Protein AF-A0A942FWV8-F1 (afdb_monomer)

Solvent-accessible surface area (backbone atoms only — not comparable to full-atom values): 10654 Å² total; per-residue (Å²): 132,84,81,82,85,44,46,79,42,26,27,46,58,51,45,20,41,31,42,48,70,35,31,68,24,48,60,71,68,48,93,72,74,92,62,83,69,86,74,76,84,77,76,84,73,78,90,66,101,66,89,73,82,78,80,68,85,53,74,44,55,66,59,39,55,50,52,49,52,50,34,37,72,75,44,35,68,74,45,29,55,53,50,41,59,26,25,46,67,71,41,79,81,65,77,71,76,91,67,60,51,6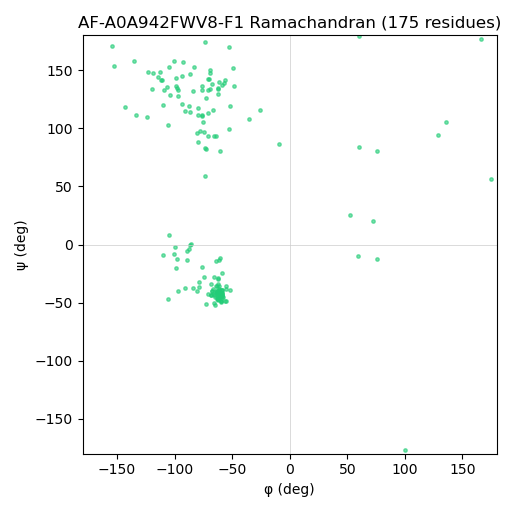0,41,83,40,78,30,60,47,100,84,73,44,73,41,64,43,64,62,99,69,96,57,94,60,68,79,44,73,46,70,40,80,47,61,34,56,62,70,59,35,53,48,52,51,48,56,45,38,55,51,40,54,49,52,55,52,48,27,49,53,51,33,75,49,89,48,80,62,44,39,40,78,36,48,63,131

Radius of gyration: 25.96 Å; Cα contacts (8 Å, |Δi|>4): 203; chains: 1; bounding box: 59×52×86 Å

Nearest PDB structures (foldseek):
  6jnx-assembly1_P  TM=2.945E-01  e=2.724E+00  Enterobacteria phage SfI

Sequence (177 aa):
MKADLRRETTAWAALVWAYRDEKAHMATNAEQGGLLGPGLASVDLGDGRGGGLINARLDAHEDAVTMDAMAIEWFGWPGRDRLVKFAARAVRPPAEIAVERLRVLPLYDDRGRMVLVYPERGRREAIACVLDYIGEWPEKAARREREWRDWHVLAVAFLDALGRRRFVRWKIIGRGY

Structure (mmCIF, N/CA/C/O backbone):
data_AF-A0A942FWV8-F1
#
_entry.id   AF-A0A942FWV8-F1
#
loop_
_atom_site.group_PDB
_atom_site.id
_atom_site.type_symbol
_atom_site.label_atom_id
_atom_site.label_alt_id
_atom_site.label_comp_id
_atom_site.label_asym_id
_atom_site.label_entity_id
_atom_site.label_seq_id
_atom_site.pdbx_PDB_ins_code
_atom_site.Cartn_x
_atom_site.Cartn_y
_atom_site.Cartn_z
_atom_site.occupancy
_atom_site.B_iso_or_equiv
_atom_site.auth_seq_id
_atom_site.auth_comp_id
_atom_site.auth_asym_id
_atom_site.auth_atom_id
_atom_site.pdbx_PDB_model_num
ATOM 1 N N . MET A 1 1 ? 17.821 -0.129 -36.870 1.00 49.25 1 MET A N 1
ATOM 2 C CA . MET A 1 1 ? 17.039 0.136 -35.642 1.00 49.25 1 MET A CA 1
ATOM 3 C C . MET A 1 1 ? 17.182 -1.094 -34.749 1.00 49.25 1 MET A C 1
ATOM 5 O O . MET A 1 1 ? 16.845 -2.170 -35.221 1.00 49.25 1 MET A O 1
ATOM 9 N N . LYS A 1 2 ? 17.794 -1.006 -33.556 1.00 57.72 2 LYS A N 1
ATOM 10 C CA . LYS A 1 2 ? 17.913 -2.180 -32.662 1.00 57.72 2 LYS A CA 1
ATOM 11 C C . LYS A 1 2 ? 16.521 -2.532 -32.125 1.00 57.72 2 LYS A C 1
ATOM 13 O O . LYS A 1 2 ? 15.798 -1.623 -31.725 1.00 57.72 2 LYS A O 1
ATOM 18 N N . ALA A 1 3 ? 16.157 -3.813 -32.147 1.00 73.25 3 ALA A N 1
ATOM 19 C CA . ALA A 1 3 ? 14.895 -4.283 -31.585 1.00 73.25 3 ALA A CA 1
ATOM 20 C C . ALA A 1 3 ? 14.863 -4.012 -30.072 1.00 73.25 3 ALA A C 1
ATOM 22 O O . ALA A 1 3 ? 15.849 -4.261 -29.376 1.00 73.25 3 ALA A O 1
ATOM 23 N N . ASP A 1 4 ? 13.748 -3.478 -29.578 1.00 76.62 4 ASP A N 1
ATOM 24 C CA . ASP A 1 4 ? 13.517 -3.330 -28.144 1.00 76.62 4 ASP A CA 1
ATOM 25 C C . ASP A 1 4 ? 13.162 -4.705 -27.567 1.00 76.62 4 ASP A C 1
ATOM 27 O O . ASP A 1 4 ? 12.112 -5.256 -27.882 1.00 76.62 4 ASP A O 1
ATOM 31 N N . LEU A 1 5 ? 14.063 -5.281 -26.770 1.00 82.75 5 LEU A N 1
ATOM 32 C CA . LEU A 1 5 ? 13.899 -6.617 -26.182 1.00 82.75 5 LEU A CA 1
ATOM 33 C C . LEU A 1 5 ? 13.104 -6.595 -24.864 1.00 82.75 5 LEU A C 1
ATOM 35 O O . LEU A 1 5 ? 12.915 -7.638 -24.236 1.00 82.75 5 LEU A O 1
ATOM 39 N N . ARG A 1 6 ? 12.657 -5.413 -24.423 1.00 87.44 6 ARG A N 1
ATOM 40 C CA . ARG A 1 6 ? 11.907 -5.242 -23.177 1.00 87.44 6 ARG A CA 1
ATOM 41 C C . ARG A 1 6 ? 10.512 -5.832 -23.285 1.00 87.44 6 ARG A C 1
ATOM 43 O O . ARG A 1 6 ? 9.831 -5.691 -24.298 1.00 87.44 6 ARG A O 1
ATOM 50 N N . ARG A 1 7 ? 10.054 -6.436 -22.192 1.00 88.81 7 ARG A N 1
ATOM 51 C CA . ARG A 1 7 ? 8.691 -6.960 -22.084 1.00 88.81 7 ARG A CA 1
ATOM 52 C C . ARG A 1 7 ? 7.741 -5.844 -21.683 1.00 88.81 7 ARG A C 1
ATOM 54 O O . ARG A 1 7 ? 8.013 -5.109 -20.731 1.00 88.81 7 ARG A O 1
ATOM 61 N N . GLU A 1 8 ? 6.628 -5.729 -22.393 1.00 93.69 8 GLU A N 1
ATOM 62 C CA . GLU A 1 8 ? 5.578 -4.783 -22.033 1.00 93.69 8 GLU A CA 1
ATOM 63 C C . GLU A 1 8 ? 4.857 -5.246 -20.770 1.00 93.69 8 GLU A C 1
ATOM 65 O O . GLU A 1 8 ? 4.517 -6.419 -20.618 1.00 93.69 8 GLU A O 1
ATOM 70 N N . THR A 1 9 ? 4.669 -4.326 -19.831 1.00 94.75 9 THR A N 1
ATOM 71 C CA . THR A 1 9 ? 3.990 -4.603 -18.567 1.00 94.75 9 THR A CA 1
ATOM 72 C C . THR A 1 9 ? 3.373 -3.331 -17.998 1.00 94.75 9 THR A C 1
ATOM 74 O O . THR A 1 9 ? 3.621 -2.221 -18.473 1.00 94.75 9 THR A O 1
ATOM 77 N N . THR A 1 10 ? 2.570 -3.480 -16.954 1.00 95.62 10 THR A N 1
ATOM 78 C CA . THR A 1 10 ? 2.053 -2.343 -16.192 1.00 95.62 10 THR A CA 1
ATOM 79 C C . THR A 1 10 ? 2.953 -2.027 -15.002 1.00 95.62 10 THR A C 1
ATOM 81 O O . THR A 1 10 ? 3.669 -2.900 -14.515 1.00 95.62 10 THR A O 1
ATOM 84 N N . ALA A 1 11 ? 2.913 -0.789 -14.504 1.00 94.69 11 ALA A N 1
ATOM 85 C CA . ALA A 1 11 ? 3.708 -0.373 -13.350 1.00 94.69 11 ALA A CA 1
ATOM 86 C C . ALA A 1 11 ? 3.388 -1.224 -12.114 1.00 94.69 11 ALA A C 1
ATOM 88 O O . ALA A 1 11 ? 4.296 -1.661 -11.409 1.00 94.69 11 ALA A O 1
ATOM 89 N N . TRP A 1 12 ? 2.102 -1.520 -11.889 1.00 95.62 12 TRP A N 1
ATOM 90 C CA . TRP A 1 12 ? 1.678 -2.401 -10.806 1.00 95.62 12 TRP A CA 1
ATOM 91 C C . TRP A 1 12 ? 2.228 -3.819 -10.970 1.00 95.62 12 TRP A C 1
ATOM 93 O O . TRP A 1 12 ? 2.794 -4.362 -10.028 1.00 95.62 12 TRP A O 1
ATOM 103 N N . ALA A 1 13 ? 2.120 -4.415 -12.161 1.00 94.06 13 ALA A N 1
ATOM 104 C CA . ALA A 1 13 ? 2.646 -5.758 -12.402 1.00 94.06 13 ALA A CA 1
ATOM 105 C C . ALA A 1 13 ? 4.177 -5.818 -12.266 1.00 94.06 13 ALA A C 1
ATOM 107 O O . ALA A 1 13 ? 4.703 -6.795 -11.738 1.00 94.06 13 ALA A O 1
ATOM 108 N N . ALA A 1 14 ? 4.887 -4.765 -12.677 1.00 93.81 14 ALA A N 1
ATOM 109 C CA . ALA A 1 14 ? 6.328 -4.650 -12.484 1.00 93.81 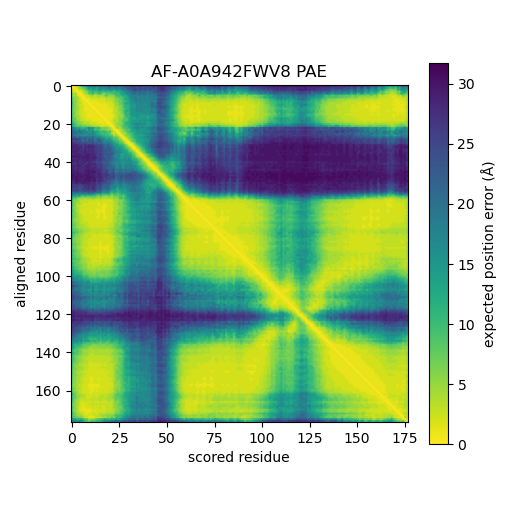14 ALA A CA 1
ATOM 110 C C . ALA A 1 14 ? 6.709 -4.586 -10.993 1.00 93.81 14 ALA A C 1
ATOM 112 O O . ALA A 1 14 ? 7.633 -5.274 -10.572 1.00 93.81 14 ALA A O 1
ATOM 113 N N . LEU A 1 15 ? 5.958 -3.837 -10.176 1.00 93.12 15 LEU A N 1
ATOM 114 C CA . LEU A 1 15 ? 6.152 -3.810 -8.721 1.00 93.12 15 LEU A CA 1
ATOM 115 C C . LEU A 1 15 ? 5.804 -5.134 -8.048 1.00 93.12 15 LEU A C 1
ATOM 117 O O . LEU A 1 15 ? 6.501 -5.546 -7.125 1.00 93.12 15 LEU A O 1
ATOM 121 N N . VAL A 1 16 ? 4.730 -5.797 -8.485 1.00 92.81 16 VAL A N 1
ATOM 122 C CA . VAL A 1 16 ? 4.388 -7.138 -7.998 1.00 92.81 16 VAL A CA 1
ATOM 123 C C . VAL A 1 16 ? 5.536 -8.086 -8.304 1.00 92.81 16 VAL A C 1
ATOM 125 O O . VAL A 1 16 ? 6.004 -8.741 -7.387 1.00 92.81 16 VAL A O 1
ATOM 128 N N . TRP A 1 17 ? 6.057 -8.104 -9.531 1.00 92.12 17 TRP A N 1
ATOM 129 C CA . TRP A 1 17 ? 7.234 -8.906 -9.865 1.00 92.12 17 TRP A CA 1
ATOM 130 C C . TRP A 1 17 ? 8.433 -8.559 -8.969 1.00 92.12 17 TRP A C 1
ATOM 132 O O . TRP A 1 17 ? 9.008 -9.452 -8.351 1.00 92.12 17 TRP A O 1
ATOM 142 N N . ALA A 1 18 ? 8.756 -7.273 -8.802 1.00 90.50 18 ALA A N 1
ATOM 143 C CA . ALA A 1 18 ? 9.874 -6.842 -7.963 1.00 90.50 18 ALA A CA 1
ATOM 144 C C . ALA A 1 18 ? 9.727 -7.321 -6.502 1.00 90.50 18 ALA A C 1
ATOM 146 O O . ALA A 1 18 ? 10.675 -7.821 -5.906 1.00 90.50 18 ALA A O 1
ATOM 147 N N . TYR A 1 19 ? 8.532 -7.217 -5.915 1.00 87.19 19 TYR A N 1
ATOM 148 C CA . TYR A 1 19 ? 8.309 -7.505 -4.492 1.00 87.19 19 TYR A CA 1
ATOM 149 C C . TYR A 1 19 ? 7.760 -8.892 -4.167 1.00 87.19 19 TYR A C 1
ATOM 151 O O . TYR A 1 19 ? 7.738 -9.275 -2.995 1.00 87.19 19 TYR A O 1
ATOM 159 N N . ARG A 1 20 ? 7.284 -9.643 -5.151 1.00 84.62 20 ARG A N 1
ATOM 160 C CA . ARG A 1 20 ? 6.785 -11.007 -4.973 1.00 84.62 20 ARG A CA 1
ATOM 161 C C . ARG A 1 20 ? 7.777 -12.020 -5.515 1.00 84.62 20 ARG A C 1
ATOM 163 O O . ARG A 1 20 ? 8.082 -12.976 -4.812 1.00 84.62 20 ARG A O 1
ATOM 170 N N . ASP A 1 21 ? 8.286 -11.778 -6.718 1.00 81.06 21 ASP A N 1
ATOM 171 C CA . ASP A 1 21 ? 9.059 -12.766 -7.467 1.00 81.06 21 ASP A CA 1
ATOM 172 C C . ASP A 1 21 ? 10.570 -12.537 -7.281 1.00 81.06 21 ASP A C 1
ATOM 174 O O . ASP A 1 21 ? 11.306 -13.486 -7.039 1.00 81.06 21 ASP A O 1
ATOM 178 N N . GLU A 1 22 ? 11.031 -11.280 -7.268 1.00 80.19 22 GLU A N 1
ATOM 179 C CA . GLU A 1 22 ? 12.446 -10.925 -7.024 1.00 80.19 22 GLU A CA 1
ATOM 180 C C . GLU A 1 22 ? 12.780 -10.709 -5.538 1.00 80.19 22 GLU A C 1
ATOM 182 O O . GLU A 1 22 ? 13.939 -10.534 -5.157 1.00 80.19 22 GLU A O 1
ATOM 187 N N . LYS A 1 23 ? 11.781 -10.739 -4.649 1.00 63.16 23 LYS A N 1
ATOM 188 C CA . LYS A 1 23 ? 11.978 -10.471 -3.215 1.00 63.16 23 LYS A CA 1
ATOM 189 C C . LYS A 1 23 ? 12.841 -11.515 -2.512 1.00 63.16 23 LYS A C 1
ATOM 191 O O . LYS A 1 23 ? 13.513 -11.160 -1.546 1.00 63.16 23 LYS A O 1
ATOM 196 N N . ALA A 1 24 ? 12.859 -12.761 -2.989 1.00 53.19 24 ALA A N 1
ATOM 197 C CA . ALA A 1 24 ? 13.788 -13.772 -2.487 1.00 53.19 24 ALA A CA 1
ATOM 198 C C . ALA A 1 24 ? 15.249 -13.321 -2.674 1.00 53.19 24 ALA A C 1
ATOM 200 O O . ALA A 1 24 ? 16.044 -13.463 -1.753 1.00 53.19 24 ALA A O 1
ATOM 201 N N . HIS A 1 25 ? 15.553 -12.673 -3.803 1.00 51.44 25 HIS A N 1
ATOM 202 C CA . HIS A 1 25 ? 16.874 -12.132 -4.130 1.00 51.44 25 HIS A CA 1
ATOM 203 C C . HIS A 1 25 ? 17.166 -10.795 -3.428 1.00 51.44 25 HIS A C 1
ATOM 205 O O . HIS A 1 25 ? 18.280 -10.555 -2.962 1.00 51.44 25 HIS A O 1
ATOM 211 N N . MET A 1 26 ? 16.158 -9.926 -3.265 1.00 49.78 26 MET A N 1
ATOM 212 C CA . MET A 1 26 ? 16.328 -8.674 -2.508 1.00 49.78 26 MET A CA 1
ATOM 213 C C . MET A 1 26 ? 16.535 -8.913 -1.004 1.00 49.78 26 MET A C 1
ATOM 215 O O . MET A 1 26 ? 17.288 -8.181 -0.368 1.00 49.78 26 MET A O 1
ATOM 219 N N . ALA A 1 27 ? 15.908 -9.944 -0.429 1.00 47.59 27 ALA A N 1
ATOM 220 C CA . ALA A 1 27 ? 16.088 -10.310 0.976 1.00 47.59 27 ALA A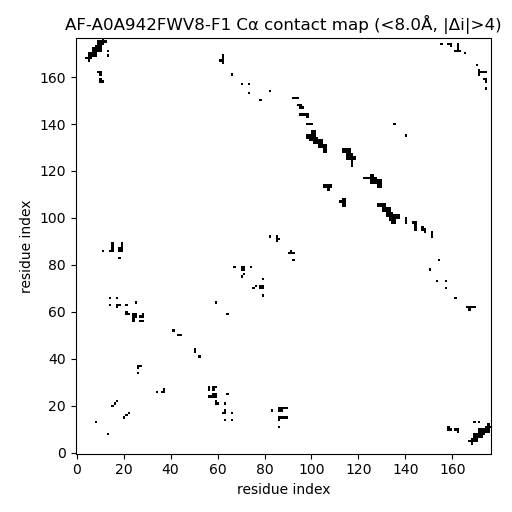 CA 1
ATOM 221 C C . ALA A 1 27 ? 17.442 -10.988 1.253 1.00 47.59 27 ALA A C 1
ATOM 223 O O . ALA A 1 27 ? 17.964 -10.850 2.356 1.00 47.59 27 ALA A O 1
ATOM 224 N N . THR A 1 28 ? 18.038 -11.681 0.273 1.00 44.97 28 THR A N 1
ATOM 225 C CA . THR A 1 28 ? 19.384 -12.271 0.406 1.00 44.97 28 THR A CA 1
ATOM 226 C C . THR A 1 28 ? 20.519 -11.252 0.292 1.00 44.97 28 THR A C 1
ATOM 228 O O . THR A 1 28 ? 21.616 -11.533 0.770 1.00 44.97 28 THR A O 1
ATOM 231 N N . ASN A 1 29 ? 20.257 -10.078 -0.295 1.00 40.72 29 ASN A N 1
ATOM 232 C CA . ASN A 1 29 ? 21.247 -9.017 -0.519 1.00 40.72 29 ASN A CA 1
ATOM 233 C C . ASN A 1 29 ? 21.196 -7.874 0.504 1.00 40.72 29 ASN A C 1
ATOM 235 O O . ASN A 1 29 ? 22.073 -7.010 0.513 1.00 40.72 29 ASN A O 1
ATOM 239 N N . ALA A 1 30 ? 20.185 -7.845 1.372 1.00 42.78 30 ALA A N 1
ATOM 240 C CA . ALA A 1 30 ? 20.115 -6.881 2.457 1.00 42.78 30 ALA A CA 1
ATOM 241 C C . ALA A 1 30 ? 21.015 -7.343 3.616 1.00 42.78 30 ALA A C 1
ATOM 243 O O . ALA A 1 30 ? 20.557 -8.004 4.545 1.00 42.78 30 ALA A O 1
ATOM 244 N N . GLU A 1 31 ? 22.300 -6.968 3.598 1.00 45.66 31 GLU A N 1
ATOM 245 C CA . GLU A 1 31 ? 23.183 -7.129 4.770 1.00 45.66 31 GLU A CA 1
ATOM 246 C C . GLU A 1 31 ? 22.689 -6.331 5.995 1.00 45.66 31 GLU A C 1
ATOM 248 O O . GLU A 1 31 ? 23.123 -6.569 7.122 1.00 45.66 31 GLU A O 1
ATOM 253 N N . GLN A 1 32 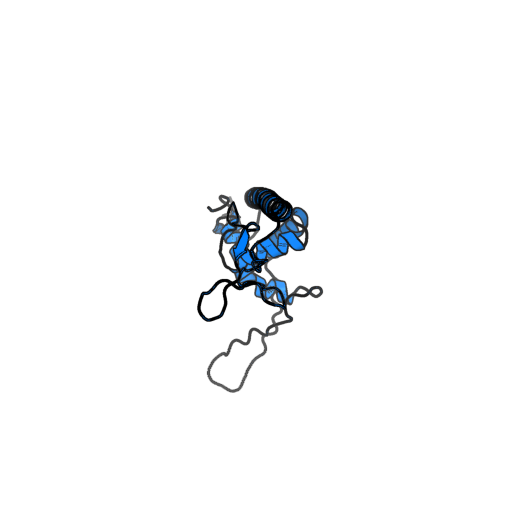? 21.735 -5.415 5.811 1.00 47.25 32 GLN A N 1
ATOM 254 C CA . GLN A 1 32 ? 21.114 -4.641 6.877 1.00 47.25 32 GLN A CA 1
ATOM 255 C C . GLN A 1 32 ? 19.590 -4.616 6.721 1.00 47.25 32 GLN A C 1
ATOM 257 O O . GLN A 1 32 ? 19.055 -3.948 5.840 1.00 47.25 32 GLN A O 1
ATOM 262 N N . GLY A 1 33 ? 18.888 -5.286 7.639 1.00 36.31 33 GLY A N 1
ATOM 263 C CA . GLY A 1 33 ? 17.515 -4.919 7.994 1.00 36.31 33 GLY A CA 1
ATOM 264 C C . GLY A 1 33 ? 16.489 -6.048 7.971 1.00 36.31 33 GLY A C 1
ATOM 265 O O . GLY A 1 33 ? 15.842 -6.272 6.958 1.00 36.31 33 GLY A O 1
ATOM 266 N N . GLY A 1 34 ? 16.266 -6.667 9.138 1.00 40.06 34 GLY A N 1
ATOM 267 C CA . GLY A 1 34 ? 14.944 -6.870 9.766 1.00 40.06 34 GLY A CA 1
ATOM 268 C C . GLY A 1 34 ? 13.820 -7.645 9.056 1.00 40.06 34 GLY A C 1
ATOM 269 O O . GLY A 1 34 ? 12.821 -7.956 9.704 1.00 40.06 34 GLY A O 1
ATOM 270 N N . LEU A 1 35 ? 13.932 -7.994 7.778 1.00 40.97 35 LEU A N 1
ATOM 271 C CA . LEU A 1 35 ? 13.133 -9.053 7.176 1.00 40.97 35 LEU A CA 1
ATOM 272 C C . LEU A 1 35 ? 13.689 -10.364 7.724 1.00 40.97 35 LEU A C 1
ATOM 274 O O . LEU A 1 35 ? 14.898 -10.567 7.678 1.00 40.97 35 LEU A O 1
ATOM 278 N N . LEU A 1 36 ? 12.813 -11.193 8.301 1.00 40.72 36 LEU A N 1
ATOM 279 C CA . LEU A 1 36 ? 13.094 -12.566 8.736 1.00 40.72 36 LEU A CA 1
ATOM 280 C C . LEU A 1 36 ? 14.253 -13.157 7.924 1.00 40.72 36 LEU A C 1
ATOM 282 O O . LEU A 1 36 ? 14.149 -13.245 6.699 1.00 40.72 36 LEU A O 1
ATOM 286 N N . GLY A 1 37 ? 15.354 -13.448 8.627 1.00 34.66 37 GLY A N 1
ATOM 287 C CA . GLY A 1 37 ? 16.634 -13.858 8.056 1.00 34.66 37 GLY A CA 1
ATOM 288 C C . GLY A 1 37 ? 16.517 -15.036 7.085 1.00 34.66 37 GLY A C 1
ATOM 289 O O . GLY A 1 37 ? 15.458 -15.656 6.992 1.00 34.66 37 GLY A O 1
ATOM 290 N N . PRO A 1 38 ? 17.598 -15.344 6.352 1.00 40.66 38 PRO A N 1
ATOM 291 C CA . PRO A 1 38 ? 17.571 -16.127 5.122 1.00 40.66 38 PRO A CA 1
ATOM 292 C C . PRO A 1 38 ? 16.846 -17.460 5.320 1.00 40.66 38 PRO A C 1
ATOM 294 O O . PRO A 1 38 ? 17.401 -18.433 5.830 1.00 40.66 38 PRO A O 1
ATOM 297 N N . GLY A 1 39 ? 15.582 -17.497 4.900 1.00 36.72 39 GLY A N 1
ATOM 298 C CA . GLY A 1 39 ? 14.846 -18.728 4.693 1.00 36.72 39 GLY A CA 1
ATOM 299 C C . GLY A 1 39 ? 15.444 -19.392 3.468 1.00 36.72 39 GLY A C 1
ATOM 300 O O . GLY A 1 39 ? 15.091 -19.039 2.347 1.00 36.72 39 GLY A O 1
ATOM 301 N N . LEU A 1 40 ? 16.402 -20.285 3.712 1.00 40.31 40 LEU A N 1
ATOM 302 C CA . LEU A 1 40 ? 16.986 -21.223 2.761 1.00 40.31 40 LEU A CA 1
ATOM 303 C C . LEU A 1 40 ? 15.914 -21.704 1.774 1.00 40.31 40 LEU A C 1
ATOM 305 O O . LEU A 1 40 ? 15.035 -22.487 2.139 1.00 40.31 40 LEU A O 1
ATOM 309 N N . ALA A 1 41 ? 15.981 -21.247 0.525 1.00 38.19 41 ALA A N 1
ATOM 310 C CA . ALA A 1 41 ? 15.222 -21.860 -0.552 1.00 38.19 41 ALA A CA 1
ATOM 311 C C . ALA A 1 41 ? 15.891 -23.205 -0.873 1.00 38.19 41 ALA A C 1
ATOM 313 O O . ALA A 1 41 ? 16.742 -23.306 -1.751 1.00 38.19 41 ALA A O 1
ATOM 314 N N . SER A 1 42 ? 15.560 -24.231 -0.089 1.00 38.47 42 SER A N 1
ATOM 315 C CA . SER A 1 42 ? 15.937 -25.611 -0.376 1.00 38.47 42 SER A CA 1
ATOM 316 C C . SER A 1 42 ? 15.046 -26.108 -1.507 1.00 38.47 42 SER A C 1
ATOM 318 O O . SER A 1 42 ? 13.859 -26.355 -1.296 1.00 38.47 42 SER A O 1
ATOM 320 N N . VAL A 1 43 ? 15.595 -26.227 -2.714 1.00 36.31 43 VAL A N 1
ATOM 321 C CA . VAL A 1 43 ? 14.940 -26.977 -3.790 1.00 36.31 43 VAL A CA 1
ATOM 322 C C . VAL A 1 43 ? 15.368 -28.429 -3.637 1.00 36.31 43 VAL A C 1
ATOM 324 O O . VAL A 1 43 ? 16.548 -28.744 -3.772 1.00 36.31 43 VAL A O 1
ATOM 327 N N . ASP A 1 44 ? 14.412 -29.298 -3.319 1.00 36.03 44 ASP A N 1
ATOM 328 C CA . ASP A 1 44 ? 14.633 -30.740 -3.292 1.00 36.03 44 ASP A CA 1
ATOM 329 C C . ASP A 1 44 ? 14.704 -31.230 -4.746 1.00 36.03 44 ASP A C 1
ATOM 331 O O . ASP A 1 44 ? 13.692 -31.369 -5.437 1.00 36.03 44 ASP A O 1
ATOM 335 N N . LEU A 1 45 ? 15.926 -31.373 -5.260 1.00 42.22 45 LEU A N 1
ATOM 336 C CA . LEU A 1 45 ? 16.174 -32.009 -6.549 1.00 42.22 45 LEU A CA 1
ATOM 337 C C . LEU A 1 45 ? 16.072 -33.513 -6.305 1.00 42.22 45 LEU A C 1
ATOM 339 O O . LEU A 1 45 ? 16.993 -34.123 -5.770 1.00 42.22 45 LEU A O 1
ATOM 343 N N . GLY A 1 46 ? 14.897 -34.063 -6.609 1.00 32.16 46 GLY A N 1
ATOM 344 C CA . GLY A 1 46 ? 14.538 -35.443 -6.308 1.00 32.16 46 GLY A CA 1
ATOM 345 C C . GLY A 1 46 ? 15.572 -36.493 -6.732 1.00 32.16 46 GLY A C 1
ATOM 346 O O . GLY A 1 46 ? 16.296 -36.333 -7.713 1.00 32.16 46 GLY A O 1
ATOM 347 N N . ASP A 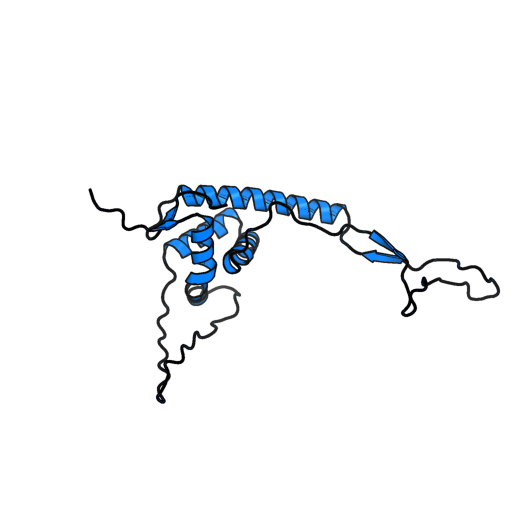1 47 ? 15.543 -37.586 -5.966 1.00 44.19 47 ASP A N 1
ATOM 348 C CA . ASP A 1 47 ? 16.260 -38.855 -6.109 1.00 44.19 47 ASP A CA 1
ATOM 349 C C . ASP A 1 47 ? 17.791 -38.808 -6.096 1.00 44.19 47 ASP A C 1
ATOM 351 O O . ASP A 1 47 ? 18.481 -38.945 -7.103 1.00 44.19 47 ASP A O 1
ATOM 355 N N . GLY A 1 48 ? 18.326 -38.793 -4.873 1.00 35.34 48 GLY A N 1
ATOM 356 C CA . GLY A 1 48 ? 19.660 -39.315 -4.592 1.00 35.34 48 GLY A CA 1
ATOM 357 C C . GLY A 1 48 ? 20.466 -38.397 -3.694 1.00 35.34 48 GLY A C 1
ATOM 358 O O . GLY A 1 48 ? 20.956 -37.370 -4.137 1.00 35.34 48 GLY A O 1
ATOM 359 N N . ARG A 1 49 ? 20.606 -38.805 -2.424 1.00 39.97 49 ARG A N 1
ATOM 360 C CA . ARG A 1 49 ? 21.553 -38.318 -1.397 1.00 39.97 49 ARG A CA 1
ATOM 361 C C . ARG A 1 49 ? 22.632 -37.370 -1.945 1.00 39.97 49 ARG A C 1
ATOM 363 O O . ARG A 1 49 ? 23.733 -37.795 -2.283 1.00 39.97 49 ARG A O 1
ATOM 370 N N . GLY A 1 50 ? 22.296 -36.088 -2.002 1.00 36.28 50 GLY A N 1
ATOM 371 C CA . GLY A 1 50 ? 23.127 -35.075 -2.639 1.00 36.28 50 GLY A CA 1
ATOM 372 C C . GLY A 1 50 ? 22.420 -33.729 -2.665 1.00 36.28 50 GLY A C 1
ATOM 373 O O . GLY A 1 50 ? 22.222 -33.156 -3.729 1.00 36.28 50 GLY A O 1
ATOM 374 N N . GLY A 1 51 ? 22.010 -33.230 -1.495 1.00 34.97 51 GLY A N 1
ATOM 375 C CA . GLY A 1 51 ? 21.542 -31.853 -1.356 1.00 34.97 51 GLY A CA 1
ATOM 376 C C . GLY A 1 51 ? 22.691 -30.894 -1.657 1.00 34.97 51 GLY A C 1
ATOM 377 O O . GLY A 1 51 ? 23.506 -30.594 -0.787 1.00 34.97 51 GLY A O 1
ATOM 378 N N . GLY A 1 52 ? 22.794 -30.457 -2.909 1.00 37.09 52 GLY A N 1
ATOM 379 C CA . GLY A 1 52 ? 23.719 -29.414 -3.319 1.00 37.09 52 GLY A CA 1
ATOM 380 C C . GLY A 1 52 ? 23.175 -28.058 -2.890 1.00 37.09 52 GLY A C 1
ATOM 381 O O . GLY A 1 52 ? 22.184 -27.585 -3.439 1.00 37.09 52 GLY A O 1
ATOM 382 N N . LEU A 1 53 ? 23.831 -27.414 -1.924 1.00 39.19 53 LEU A N 1
ATOM 383 C CA . LEU A 1 53 ? 23.617 -25.997 -1.641 1.00 39.19 53 LEU A CA 1
ATOM 384 C C . LEU A 1 53 ? 24.108 -25.193 -2.850 1.00 39.19 53 LEU A C 1
ATOM 386 O O . LEU A 1 53 ? 25.289 -24.856 -2.939 1.00 39.19 53 LEU A O 1
ATOM 390 N N . ILE A 1 54 ? 23.218 -24.865 -3.786 1.00 39.94 54 ILE A N 1
ATOM 391 C CA . ILE A 1 54 ? 23.496 -23.794 -4.742 1.00 39.94 54 ILE A CA 1
ATOM 392 C C . ILE A 1 54 ? 23.358 -22.483 -3.963 1.00 39.94 54 ILE A C 1
ATOM 394 O O . ILE A 1 54 ? 22.324 -21.824 -3.985 1.00 39.94 54 ILE A O 1
ATOM 398 N N . ASN A 1 55 ? 24.421 -22.099 -3.254 1.00 41.81 55 ASN A N 1
ATOM 399 C CA . ASN A 1 55 ? 24.597 -20.743 -2.736 1.00 41.81 55 ASN A CA 1
ATOM 400 C C . ASN A 1 55 ? 24.943 -19.802 -3.898 1.00 41.81 55 ASN A C 1
ATOM 402 O O . ASN A 1 55 ? 25.988 -19.156 -3.913 1.00 41.81 55 ASN A O 1
ATOM 406 N N . ALA A 1 56 ? 24.064 -19.719 -4.891 1.00 42.09 56 ALA A N 1
ATOM 407 C CA . ALA A 1 56 ? 24.046 -18.561 -5.755 1.00 42.09 56 ALA A CA 1
ATOM 408 C C . ALA A 1 56 ? 23.270 -17.499 -4.975 1.00 42.09 56 ALA A C 1
ATOM 410 O O . ALA A 1 56 ? 22.039 -17.498 -4.963 1.00 42.09 56 ALA A O 1
ATOM 411 N N . ARG A 1 57 ? 23.995 -16.616 -4.275 1.00 51.06 57 ARG A N 1
ATOM 412 C CA . ARG A 1 57 ? 23.477 -15.281 -3.953 1.00 51.06 57 ARG A CA 1
ATOM 413 C C . ARG A 1 57 ? 23.216 -14.605 -5.296 1.00 51.06 57 ARG A C 1
ATOM 415 O O . ARG A 1 57 ? 24.086 -13.951 -5.852 1.00 51.06 57 ARG A O 1
ATOM 422 N N . LEU A 1 58 ? 22.085 -14.937 -5.900 1.00 56.69 58 LEU A N 1
ATOM 423 C CA . LEU A 1 58 ? 21.641 -14.316 -7.128 1.00 56.69 58 LEU A CA 1
ATOM 424 C C . LEU A 1 58 ? 21.234 -12.913 -6.731 1.00 56.69 58 LEU A C 1
ATOM 426 O O . LEU A 1 58 ? 20.298 -12.744 -5.944 1.00 56.69 58 LEU A O 1
ATOM 430 N N . ASP A 1 59 ? 21.992 -11.944 -7.231 1.00 64.31 59 ASP A N 1
ATOM 431 C CA . ASP A 1 59 ? 21.670 -10.553 -7.015 1.00 64.31 59 ASP A CA 1
ATOM 432 C C . ASP A 1 59 ? 20.279 -10.262 -7.562 1.00 64.31 59 ASP A C 1
ATOM 434 O O . ASP A 1 59 ? 19.908 -10.727 -8.644 1.00 64.31 59 ASP A O 1
ATOM 438 N N . ALA A 1 60 ? 19.499 -9.494 -6.803 1.00 76.38 60 ALA A N 1
ATOM 439 C CA . ALA A 1 60 ? 18.221 -9.020 -7.299 1.00 76.38 60 ALA A CA 1
ATOM 440 C C . ALA A 1 60 ? 18.418 -8.258 -8.609 1.00 76.38 60 ALA A C 1
ATOM 442 O O . ALA A 1 60 ? 19.367 -7.486 -8.767 1.00 76.38 60 ALA A O 1
ATOM 443 N N . HIS A 1 61 ? 17.487 -8.446 -9.539 1.00 86.31 61 HIS A N 1
ATOM 444 C CA . HIS A 1 61 ? 17.534 -7.752 -10.815 1.00 86.31 61 HIS A CA 1
ATOM 445 C C . HIS A 1 61 ? 17.570 -6.222 -10.620 1.00 86.31 61 HIS A C 1
ATOM 447 O O . HIS A 1 61 ? 16.822 -5.670 -9.811 1.00 86.31 61 HIS A O 1
ATOM 453 N N . GLU A 1 62 ? 18.385 -5.512 -11.406 1.00 87.12 62 GLU A N 1
ATOM 454 C CA . GLU A 1 62 ? 18.633 -4.066 -11.249 1.00 87.12 62 GLU A CA 1
ATOM 455 C C . GLU A 1 62 ? 17.352 -3.212 -11.261 1.00 87.12 62 GLU A C 1
ATOM 457 O O . GLU A 1 62 ? 17.212 -2.268 -10.485 1.00 87.12 62 GLU A O 1
ATOM 462 N N . ASP A 1 63 ? 16.381 -3.569 -12.107 1.00 90.62 63 ASP A N 1
ATOM 463 C CA . ASP A 1 63 ? 15.069 -2.919 -12.147 1.00 90.62 63 ASP A CA 1
ATOM 464 C C . ASP A 1 63 ? 14.323 -3.028 -10.808 1.00 90.62 63 ASP A C 1
ATOM 466 O O . ASP A 1 63 ? 13.703 -2.055 -10.385 1.00 90.62 63 ASP A O 1
ATOM 470 N N . ALA A 1 64 ? 14.399 -4.176 -10.124 1.00 90.12 64 ALA A N 1
ATOM 471 C CA . ALA A 1 64 ? 13.765 -4.379 -8.823 1.00 90.12 64 ALA A CA 1
ATOM 472 C C . ALA A 1 64 ? 14.453 -3.535 -7.740 1.00 90.12 64 ALA A C 1
ATOM 474 O O . ALA A 1 64 ? 13.771 -2.839 -6.988 1.00 90.12 64 ALA A O 1
ATOM 475 N N . VAL A 1 65 ? 15.791 -3.504 -7.734 1.00 88.06 65 VAL A N 1
ATOM 476 C CA . VAL A 1 65 ? 16.584 -2.630 -6.848 1.00 88.06 65 VAL A CA 1
ATOM 477 C C . VAL A 1 65 ? 16.254 -1.157 -7.097 1.00 88.06 65 VAL A C 1
ATOM 479 O O . VAL A 1 65 ? 16.067 -0.383 -6.162 1.00 88.06 65 VAL A O 1
ATOM 482 N N . THR A 1 66 ? 16.116 -0.767 -8.363 1.00 90.75 66 THR A N 1
ATOM 483 C CA . THR A 1 66 ? 15.766 0.601 -8.754 1.00 90.75 66 THR A CA 1
ATOM 484 C C . THR A 1 66 ? 14.368 0.983 -8.278 1.00 90.75 66 THR A C 1
ATOM 486 O O . THR A 1 66 ? 14.183 2.074 -7.739 1.00 90.75 66 THR A O 1
ATOM 489 N N . MET A 1 67 ? 13.379 0.103 -8.462 1.00 92.81 67 MET A N 1
ATOM 490 C CA . MET A 1 67 ? 12.018 0.326 -7.965 1.00 92.81 67 MET A CA 1
ATOM 491 C C . MET A 1 67 ? 11.996 0.449 -6.441 1.00 92.81 67 MET A C 1
ATOM 493 O O . MET A 1 67 ? 11.292 1.313 -5.919 1.00 92.81 67 MET A O 1
ATOM 497 N N . ASP A 1 68 ? 12.792 -0.361 -5.739 1.00 90.75 68 ASP A N 1
ATOM 498 C CA . ASP A 1 68 ? 12.866 -0.315 -4.283 1.00 90.75 68 ASP A CA 1
ATOM 499 C C . ASP A 1 68 ? 13.518 0.966 -3.764 1.00 90.75 68 ASP A C 1
ATOM 501 O O . ASP A 1 68 ? 12.978 1.617 -2.871 1.00 90.75 68 ASP A O 1
ATOM 505 N N . ALA A 1 69 ? 14.618 1.393 -4.386 1.00 90.50 69 ALA A N 1
ATOM 506 C CA . ALA A 1 69 ? 15.263 2.661 -4.071 1.00 90.50 69 ALA A CA 1
ATOM 507 C C . ALA A 1 69 ? 14.306 3.847 -4.275 1.00 90.50 69 ALA A C 1
ATOM 509 O O . ALA A 1 69 ? 14.203 4.709 -3.402 1.00 90.50 69 ALA A O 1
ATOM 510 N N . MET A 1 70 ? 13.539 3.862 -5.375 1.00 94.31 70 MET A N 1
ATOM 511 C CA . MET A 1 70 ? 12.517 4.895 -5.583 1.00 94.31 70 MET A CA 1
ATOM 512 C C . MET A 1 70 ? 11.418 4.841 -4.521 1.00 94.31 70 MET A C 1
ATOM 514 O O . MET A 1 70 ? 10.940 5.883 -4.081 1.00 94.31 70 MET A O 1
ATOM 518 N N . ALA A 1 71 ? 10.981 3.644 -4.120 1.00 93.31 71 ALA A N 1
ATOM 519 C CA . ALA A 1 71 ? 9.956 3.504 -3.094 1.00 93.31 71 ALA A CA 1
ATOM 520 C C . ALA A 1 71 ? 10.452 4.037 -1.739 1.00 93.31 71 ALA A C 1
ATOM 522 O O . ALA A 1 71 ? 9.710 4.724 -1.040 1.00 93.31 71 ALA A O 1
ATOM 523 N N . ILE A 1 72 ? 11.712 3.780 -1.380 1.00 91.25 72 ILE A N 1
ATOM 524 C CA . ILE A 1 72 ? 12.330 4.340 -0.170 1.00 91.25 72 ILE A CA 1
ATOM 525 C C . ILE A 1 72 ? 12.407 5.868 -0.264 1.00 91.25 72 ILE A C 1
ATOM 527 O O . ILE A 1 72 ? 12.043 6.548 0.692 1.00 91.25 72 ILE A O 1
ATOM 531 N N . GLU A 1 73 ? 12.825 6.410 -1.408 1.00 94.19 73 GLU A N 1
ATOM 532 C CA . GLU A 1 73 ? 12.924 7.857 -1.632 1.00 94.19 73 GLU A CA 1
ATOM 533 C C . GLU A 1 73 ? 11.563 8.561 -1.496 1.00 94.19 73 GLU A C 1
ATOM 535 O O . GLU A 1 73 ? 11.462 9.597 -0.844 1.00 94.19 73 GLU A O 1
ATOM 540 N N . TRP A 1 74 ? 10.502 7.989 -2.072 1.00 95.19 74 TRP A N 1
ATOM 541 C CA . TRP A 1 74 ? 9.180 8.621 -2.106 1.00 95.19 74 TRP A CA 1
ATOM 542 C C . TRP A 1 74 ? 8.402 8.458 -0.803 1.00 95.19 74 TRP A C 1
ATOM 544 O O . TRP A 1 74 ? 7.704 9.375 -0.377 1.00 95.19 74 TRP A O 1
ATOM 554 N N . PHE A 1 75 ? 8.482 7.282 -0.180 1.00 91.69 75 PHE A N 1
ATOM 555 C CA . PHE A 1 75 ? 7.608 6.915 0.935 1.00 91.69 75 PHE A CA 1
ATOM 556 C C . PHE A 1 75 ? 8.326 6.831 2.286 1.00 91.69 75 PHE A C 1
ATOM 558 O O . PHE A 1 75 ? 7.670 6.631 3.315 1.00 91.69 75 PHE A O 1
ATOM 565 N N . GLY A 1 76 ? 9.660 6.907 2.294 1.00 90.62 76 GLY A N 1
ATOM 566 C CA . GLY A 1 76 ? 10.472 6.451 3.415 1.00 90.62 76 GLY A CA 1
ATOM 567 C C . GLY A 1 76 ? 10.281 4.955 3.696 1.00 90.62 76 GLY A C 1
ATOM 568 O O . GLY A 1 76 ? 9.473 4.261 3.071 1.00 90.62 76 GLY A O 1
ATOM 569 N N . TRP A 1 77 ? 10.989 4.446 4.704 1.00 85.06 77 TRP A N 1
ATOM 570 C CA . TRP A 1 77 ? 10.879 3.042 5.115 1.00 85.06 77 TRP A CA 1
ATOM 571 C C . TRP A 1 77 ? 9.441 2.596 5.453 1.00 85.06 77 TRP A C 1
ATOM 573 O O . TRP A 1 77 ? 8.990 1.592 4.895 1.00 85.06 77 TRP A O 1
ATOM 583 N N . PRO A 1 78 ? 8.656 3.329 6.275 1.00 85.38 78 PRO A N 1
ATOM 584 C CA . PRO A 1 78 ? 7.335 2.851 6.691 1.00 85.38 78 PRO A CA 1
ATOM 585 C C . PRO A 1 78 ? 6.325 2.771 5.542 1.00 85.38 78 PRO A C 1
ATOM 587 O O . PRO A 1 78 ? 5.499 1.854 5.486 1.00 85.38 78 PRO A O 1
ATOM 590 N N . GLY A 1 79 ? 6.361 3.738 4.623 1.00 86.06 79 GLY A N 1
ATOM 591 C CA . GLY A 1 79 ? 5.448 3.757 3.489 1.00 86.06 79 GLY A CA 1
ATOM 592 C C . GLY A 1 79 ? 5.875 2.784 2.384 1.00 86.06 79 GLY A C 1
ATOM 593 O O . GLY A 1 79 ? 4.999 2.164 1.775 1.00 86.06 79 GLY A O 1
ATOM 594 N N . ARG A 1 80 ? 7.185 2.557 2.200 1.00 89.44 80 ARG A N 1
ATOM 595 C CA . ARG A 1 80 ? 7.710 1.486 1.342 1.00 89.44 80 ARG A CA 1
ATOM 596 C C . ARG A 1 80 ? 7.243 0.121 1.831 1.00 89.44 80 ARG A C 1
ATOM 598 O O . ARG A 1 80 ? 6.687 -0.644 1.050 1.00 89.44 80 ARG A O 1
ATOM 605 N N . ASP A 1 81 ? 7.369 -0.177 3.122 1.00 87.94 81 ASP A N 1
ATOM 606 C CA . ASP A 1 81 ? 6.941 -1.473 3.668 1.00 87.94 81 ASP A CA 1
ATOM 607 C C . ASP A 1 81 ? 5.439 -1.713 3.503 1.00 87.94 81 ASP A C 1
ATOM 609 O O . ASP A 1 81 ? 4.992 -2.843 3.275 1.00 87.94 81 ASP A O 1
ATOM 613 N N . ARG A 1 82 ? 4.640 -0.645 3.578 1.00 90.19 82 ARG A N 1
ATOM 614 C CA . ARG A 1 82 ? 3.214 -0.708 3.255 1.00 90.19 82 ARG A CA 1
ATOM 615 C C . ARG A 1 82 ? 2.997 -1.076 1.785 1.00 90.19 82 ARG A C 1
ATOM 617 O O . ARG A 1 82 ? 2.210 -1.983 1.522 1.00 90.19 82 ARG A O 1
ATOM 624 N N . LEU A 1 83 ? 3.704 -0.438 0.851 1.00 90.31 83 LEU A N 1
ATOM 625 C CA . LEU A 1 83 ? 3.631 -0.752 -0.581 1.00 90.31 83 LEU A CA 1
ATOM 626 C C . LEU A 1 83 ? 4.032 -2.211 -0.862 1.00 90.31 83 LEU A C 1
ATOM 628 O O . LEU A 1 83 ? 3.305 -2.926 -1.554 1.00 90.31 83 LEU A O 1
ATOM 632 N N . VAL A 1 84 ? 5.120 -2.686 -0.243 1.00 89.19 84 VAL A N 1
ATOM 633 C CA . VAL A 1 84 ? 5.597 -4.075 -0.356 1.00 89.19 84 VAL A CA 1
ATOM 634 C C . VAL A 1 84 ? 4.541 -5.074 0.104 1.00 89.19 84 VAL A C 1
ATOM 636 O O . VAL A 1 84 ? 4.348 -6.095 -0.551 1.00 89.19 84 VAL A O 1
ATOM 639 N N . LYS A 1 85 ? 3.825 -4.810 1.206 1.00 89.56 85 LYS A N 1
ATOM 640 C CA . LYS A 1 85 ? 2.765 -5.715 1.696 1.00 89.56 85 LYS A CA 1
ATOM 641 C C . LYS A 1 85 ? 1.659 -5.933 0.661 1.00 89.56 85 LYS A C 1
ATOM 643 O O . LYS A 1 85 ? 1.170 -7.055 0.537 1.00 89.56 85 LYS A O 1
ATOM 648 N N . PHE A 1 86 ? 1.279 -4.887 -0.068 1.00 92.12 86 PHE A N 1
ATOM 649 C CA . PHE A 1 86 ? 0.282 -4.971 -1.136 1.00 92.12 86 PHE A CA 1
ATOM 650 C C . PHE A 1 86 ? 0.837 -5.691 -2.368 1.00 92.12 86 PHE A C 1
ATOM 652 O O . PHE A 1 86 ? 0.260 -6.683 -2.820 1.00 92.12 86 PHE A O 1
ATOM 659 N N . ALA A 1 87 ? 2.005 -5.262 -2.852 1.00 91.19 87 ALA A N 1
ATOM 660 C CA . ALA A 1 87 ? 2.633 -5.827 -4.043 1.00 91.19 87 ALA A CA 1
ATOM 661 C C . ALA A 1 87 ? 2.988 -7.317 -3.878 1.00 91.19 87 ALA A C 1
ATOM 663 O O . ALA A 1 87 ? 2.676 -8.121 -4.753 1.00 91.19 87 ALA A O 1
ATOM 664 N N . ALA A 1 88 ? 3.529 -7.724 -2.724 1.00 87.38 88 ALA A N 1
ATOM 665 C CA . ALA A 1 88 ? 3.863 -9.123 -2.437 1.00 87.38 88 ALA A CA 1
ATOM 666 C C . ALA A 1 88 ? 2.631 -10.047 -2.430 1.00 87.38 88 ALA A C 1
ATOM 668 O O . ALA A 1 88 ? 2.736 -11.229 -2.744 1.00 87.38 88 ALA A O 1
ATOM 669 N N . ARG A 1 89 ? 1.451 -9.511 -2.091 1.00 88.50 89 ARG A N 1
ATOM 670 C CA . ARG A 1 89 ? 0.173 -10.239 -2.147 1.00 88.50 89 ARG A CA 1
ATOM 671 C C . ARG A 1 89 ? -0.502 -10.148 -3.515 1.00 88.50 89 ARG A C 1
ATOM 673 O O . ARG A 1 89 ? -1.560 -10.738 -3.694 1.00 88.50 89 ARG A O 1
ATOM 680 N N . ALA A 1 90 ? 0.072 -9.393 -4.454 1.00 90.12 90 ALA A N 1
ATOM 681 C CA . ALA A 1 90 ? -0.566 -8.992 -5.705 1.00 90.12 90 ALA A CA 1
ATOM 682 C C . ALA A 1 90 ? -1.951 -8.339 -5.505 1.00 90.12 90 ALA A C 1
ATOM 684 O O . ALA A 1 90 ? -2.789 -8.353 -6.404 1.00 90.12 90 ALA A O 1
ATOM 685 N N . VAL A 1 91 ? -2.187 -7.741 -4.331 1.00 91.19 91 VAL A N 1
ATOM 686 C CA . VAL A 1 91 ? -3.436 -7.052 -3.989 1.00 91.19 91 VAL A CA 1
ATOM 687 C C . VAL A 1 91 ? -3.187 -5.564 -4.079 1.00 91.19 91 VAL A C 1
ATOM 689 O O . VAL A 1 91 ? -2.249 -5.055 -3.472 1.00 91.19 91 VAL A O 1
ATOM 692 N N . ARG A 1 92 ? -4.036 -4.853 -4.813 1.00 87.38 92 ARG A N 1
ATOM 693 C CA . ARG A 1 92 ? -3.911 -3.402 -4.926 1.00 87.38 92 ARG A CA 1
ATOM 694 C C . ARG A 1 92 ? -4.302 -2.718 -3.620 1.00 87.38 92 ARG A C 1
ATOM 696 O O . ARG A 1 92 ? -5.263 -3.152 -2.980 1.00 87.38 92 ARG A O 1
ATOM 703 N N . PRO A 1 93 ? -3.606 -1.639 -3.234 1.00 90.38 93 PRO A N 1
ATOM 704 C CA . PRO A 1 93 ? -4.068 -0.817 -2.135 1.00 90.38 93 PRO A CA 1
ATOM 705 C C . PRO A 1 93 ? -5.432 -0.207 -2.490 1.00 90.38 93 PRO A C 1
ATOM 707 O O . PRO A 1 93 ? -5.570 0.353 -3.579 1.00 90.38 93 PRO A O 1
ATOM 710 N N . PRO A 1 94 ? -6.448 -0.320 -1.622 1.00 92.19 94 PRO A N 1
ATOM 711 C CA . PRO A 1 94 ? -7.729 0.325 -1.867 1.00 92.19 94 PRO A CA 1
ATOM 712 C C . PRO A 1 94 ? -7.602 1.850 -1.752 1.00 92.19 94 PRO A C 1
ATOM 714 O O . PRO A 1 94 ? -6.802 2.361 -0.964 1.00 92.19 94 PRO A O 1
ATOM 717 N N . ALA A 1 95 ? -8.435 2.578 -2.498 1.00 90.12 95 ALA A N 1
ATOM 718 C CA . ALA A 1 95 ? -8.478 4.041 -2.445 1.00 90.12 95 ALA A CA 1
ATOM 719 C C . ALA A 1 95 ? -8.892 4.570 -1.062 1.00 90.12 95 ALA A C 1
ATOM 721 O O . ALA A 1 95 ? -8.438 5.629 -0.634 1.00 90.12 95 ALA A O 1
ATOM 722 N N . GLU A 1 96 ? -9.708 3.800 -0.342 1.00 90.81 96 GLU A N 1
ATOM 723 C CA . GLU A 1 96 ? -10.192 4.129 0.994 1.00 90.81 96 GLU A CA 1
ATOM 724 C C . GLU A 1 96 ? -10.105 2.918 1.927 1.00 90.81 96 GLU A C 1
ATOM 726 O O . GLU A 1 96 ? -10.081 1.767 1.488 1.00 90.81 96 GLU A O 1
ATOM 731 N N . ILE A 1 97 ? -10.069 3.188 3.231 1.00 92.31 97 ILE A N 1
ATOM 732 C CA . ILE A 1 97 ? -10.127 2.173 4.285 1.00 92.31 97 ILE A CA 1
ATOM 733 C C . ILE A 1 97 ? -11.357 2.397 5.151 1.00 92.31 97 ILE A C 1
ATOM 735 O O . ILE A 1 97 ? -11.756 3.533 5.397 1.00 92.31 97 ILE A O 1
ATOM 739 N N . ALA A 1 98 ? -11.916 1.305 5.664 1.00 90.25 98 ALA A N 1
ATOM 740 C CA . ALA A 1 98 ? -12.902 1.365 6.728 1.00 90.25 98 ALA A CA 1
ATOM 741 C C . ALA A 1 98 ? -12.175 1.372 8.076 1.00 90.25 98 ALA A C 1
ATOM 743 O O . ALA A 1 98 ? -11.449 0.428 8.400 1.00 90.25 98 ALA A O 1
ATOM 744 N N . VAL A 1 99 ? -12.366 2.434 8.856 1.00 91.00 99 VAL A N 1
ATOM 745 C CA . VAL A 1 99 ? -11.940 2.488 10.256 1.00 91.00 99 VAL A CA 1
ATOM 746 C C . VAL A 1 99 ? -13.193 2.469 11.114 1.00 91.00 99 VAL A C 1
ATOM 748 O O . VAL A 1 99 ? -14.057 3.335 10.991 1.00 91.00 99 VAL A O 1
ATOM 751 N N . GLU A 1 100 ? -13.309 1.459 11.970 1.00 90.38 100 GLU A N 1
ATOM 752 C CA . GLU A 1 100 ? -14.409 1.382 12.921 1.00 90.38 100 GLU A CA 1
ATOM 753 C C . GLU A 1 100 ? -14.277 2.524 13.928 1.00 90.38 100 GLU A C 1
ATOM 755 O O . GLU A 1 100 ? -13.288 2.613 14.654 1.00 90.38 100 GLU A O 1
ATOM 760 N N . ARG A 1 101 ? -15.249 3.438 13.927 1.00 91.00 101 ARG A N 1
ATOM 761 C CA . ARG A 1 101 ? -15.274 4.591 14.831 1.00 91.00 101 ARG A CA 1
ATOM 762 C C . ARG A 1 101 ? -15.860 4.190 16.173 1.00 91.00 101 ARG A C 1
ATOM 764 O O . ARG A 1 101 ? -16.684 3.280 16.227 1.00 91.00 101 ARG A O 1
ATOM 771 N N . LEU A 1 102 ? -15.453 4.904 17.219 1.00 90.94 102 LEU A N 1
ATOM 772 C CA . LEU A 1 102 ? -15.869 4.647 18.587 1.00 90.94 102 LEU A CA 1
ATOM 773 C C . LEU A 1 102 ? -17.393 4.568 18.686 1.00 90.94 102 LEU A C 1
ATOM 775 O O . LEU A 1 102 ? -18.105 5.536 18.411 1.00 90.94 102 LEU A O 1
ATOM 779 N N . ARG A 1 103 ? -17.873 3.407 19.113 1.00 87.12 103 ARG A N 1
ATOM 780 C CA . ARG A 1 103 ? -19.255 3.164 19.498 1.00 87.12 103 ARG A CA 1
ATOM 781 C C . ARG A 1 103 ? -19.268 2.730 20.947 1.00 87.12 103 ARG A C 1
ATOM 783 O O . ARG A 1 103 ? -18.482 1.880 21.359 1.00 87.12 103 ARG A O 1
ATOM 790 N N . VAL A 1 104 ? -20.180 3.334 21.689 1.00 86.81 104 VAL A N 1
ATOM 791 C CA . VAL A 1 104 ? -20.460 2.976 23.070 1.00 86.81 104 VAL A CA 1
ATOM 792 C C . VAL A 1 104 ? -21.608 1.981 23.043 1.00 86.81 104 VAL A C 1
ATOM 794 O O . VAL A 1 104 ? -22.676 2.291 22.512 1.00 86.81 104 VAL A O 1
ATOM 797 N N . LEU A 1 105 ? -21.378 0.783 23.568 1.00 87.06 105 LEU A N 1
ATOM 798 C CA . LEU A 1 105 ? -22.368 -0.288 23.600 1.00 87.06 105 LEU A CA 1
ATO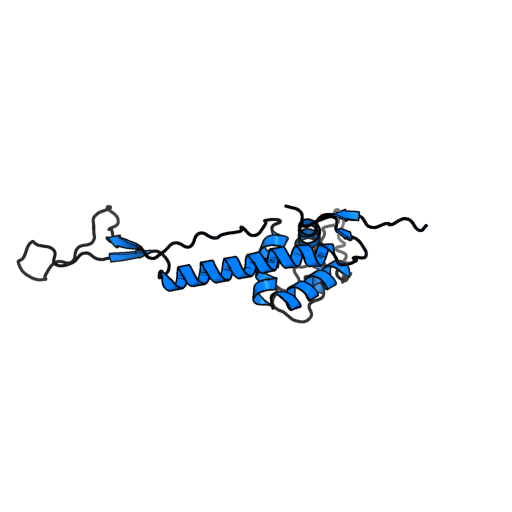M 799 C C . LEU A 1 105 ? -22.595 -0.742 25.042 1.00 87.06 105 LEU A C 1
ATOM 801 O O . LEU A 1 105 ? -21.666 -0.693 25.843 1.00 87.06 105 LEU A O 1
ATOM 805 N N . PRO A 1 106 ? -23.802 -1.193 25.409 1.00 87.94 106 PRO A N 1
ATOM 806 C CA . PRO A 1 106 ? -23.992 -1.879 26.679 1.00 87.94 106 PRO A CA 1
ATOM 807 C C . PRO A 1 106 ? -23.142 -3.154 26.725 1.00 87.94 106 PRO A C 1
ATOM 809 O O . PRO A 1 106 ? -23.059 -3.880 25.733 1.00 87.94 106 PRO A O 1
ATOM 812 N N . LEU A 1 107 ? -22.539 -3.445 27.877 1.00 88.25 107 LEU A N 1
ATOM 813 C CA . LEU A 1 107 ? -21.890 -4.731 28.113 1.00 88.25 107 LEU A CA 1
ATOM 814 C C . LEU A 1 107 ? -22.959 -5.794 28.388 1.00 88.25 107 LEU A C 1
ATOM 816 O O . LEU A 1 107 ? -23.889 -5.555 29.162 1.00 88.25 107 LEU A O 1
ATOM 820 N N . TYR A 1 108 ? -22.804 -6.976 27.796 1.00 86.81 108 TYR A N 1
ATOM 821 C CA . TYR A 1 108 ? -23.700 -8.114 27.999 1.00 86.81 108 TYR A CA 1
ATOM 822 C C . TYR A 1 108 ? -22.970 -9.271 28.694 1.00 86.81 108 TYR A C 1
ATOM 824 O O . TYR A 1 108 ? -21.782 -9.488 28.456 1.00 86.81 108 TYR A O 1
ATOM 832 N N . ASP A 1 109 ? -23.679 -9.999 29.560 1.00 88.12 109 ASP A N 1
ATOM 833 C CA . ASP A 1 109 ? -23.211 -11.250 30.159 1.00 88.12 109 ASP A CA 1
ATOM 834 C C . ASP A 1 109 ? -23.236 -12.406 29.136 1.00 88.12 109 ASP A C 1
ATOM 836 O O . ASP A 1 109 ? -23.725 -12.282 28.010 1.00 88.12 109 ASP A O 1
ATOM 840 N N . ASP A 1 110 ? -22.724 -13.564 29.543 1.00 89.94 110 ASP A N 1
ATOM 841 C CA . ASP A 1 110 ? -22.716 -14.814 28.773 1.00 89.94 110 ASP A CA 1
ATOM 842 C C . ASP A 1 110 ? -24.120 -15.338 28.406 1.00 89.94 110 ASP A C 1
ATOM 844 O O . ASP A 1 110 ? -24.260 -16.225 27.564 1.00 89.94 110 ASP A O 1
ATOM 848 N N . ARG A 1 111 ? -25.176 -14.771 29.001 1.00 90.62 111 ARG A N 1
ATOM 849 C CA . ARG A 1 111 ? -26.588 -15.082 28.739 1.00 90.62 111 ARG A CA 1
ATOM 850 C C . ARG A 1 111 ? -27.281 -14.001 27.907 1.00 90.62 111 ARG A C 1
ATOM 852 O O . ARG A 1 111 ? -28.501 -14.053 27.749 1.00 90.62 111 ARG A O 1
ATOM 859 N N . GLY A 1 112 ? -26.533 -13.024 27.390 1.00 85.31 112 GLY A N 1
ATOM 860 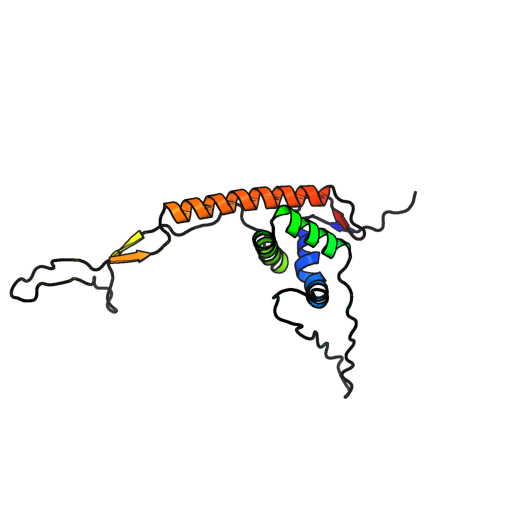C CA . GLY A 1 112 ? -27.060 -11.935 26.570 1.00 85.31 112 GLY A CA 1
ATOM 861 C C . GLY A 1 112 ? -27.868 -10.898 27.353 1.00 85.31 112 GLY A C 1
ATOM 862 O O . GLY A 1 112 ? -28.666 -10.172 26.761 1.00 85.31 112 GLY A O 1
ATOM 863 N N . ARG A 1 113 ? -27.699 -10.807 28.677 1.00 86.06 113 ARG A N 1
ATOM 864 C CA . ARG A 1 113 ? -28.345 -9.786 29.514 1.00 86.06 113 ARG A CA 1
ATOM 865 C C . ARG A 1 113 ? -27.384 -8.643 29.782 1.00 86.06 113 ARG A C 1
ATOM 867 O O . ARG A 1 113 ? -26.197 -8.855 29.989 1.00 86.06 113 ARG A O 1
ATOM 874 N N . MET A 1 114 ? -27.912 -7.428 29.811 1.00 85.50 114 MET A N 1
ATOM 875 C CA . MET A 1 114 ? -27.122 -6.233 30.090 1.00 85.50 114 MET A CA 1
ATOM 876 C C . MET A 1 114 ? -26.516 -6.292 31.497 1.00 85.50 114 MET A C 1
ATOM 878 O O . MET A 1 114 ? -27.214 -6.611 32.463 1.00 85.50 114 MET A O 1
ATOM 882 N N . VAL A 1 115 ? -25.233 -5.961 31.619 1.00 86.06 115 VAL A N 1
ATOM 883 C CA . VAL A 1 115 ? -24.538 -5.901 32.905 1.00 86.06 115 VAL A CA 1
ATOM 884 C C . VAL A 1 115 ? -24.890 -4.587 33.598 1.00 86.06 115 VAL A C 1
ATOM 886 O O . VAL A 1 115 ? -24.504 -3.499 33.163 1.00 86.06 115 VAL A O 1
ATOM 889 N N . LEU A 1 116 ? -25.639 -4.701 34.693 1.00 86.19 116 LEU A N 1
ATOM 890 C CA . LEU A 1 116 ? -26.132 -3.581 35.489 1.00 86.19 116 LEU A CA 1
ATOM 891 C C . LEU A 1 116 ? -25.457 -3.556 36.864 1.00 86.19 116 LEU A C 1
ATOM 893 O O . LEU A 1 116 ? -25.243 -4.599 37.482 1.00 86.19 116 LEU A O 1
ATOM 897 N N . VAL A 1 117 ? -25.156 -2.357 37.358 1.00 82.38 117 VAL A N 1
ATOM 898 C CA . VAL A 1 117 ? -24.617 -2.128 38.704 1.00 82.38 117 VAL A CA 1
ATOM 899 C C . VAL A 1 117 ? -25.763 -1.752 39.636 1.00 82.38 117 VAL A C 1
ATOM 901 O O . VAL A 1 117 ? -26.528 -0.825 39.354 1.00 82.38 117 VAL A O 1
ATOM 904 N N . TYR A 1 118 ? -25.865 -2.458 40.761 1.00 80.50 118 TYR A N 1
ATOM 905 C CA . TYR A 1 118 ? -26.881 -2.243 41.790 1.00 80.50 118 TYR A CA 1
ATOM 906 C C . TYR A 1 118 ? -26.239 -1.720 43.083 1.00 80.50 118 TYR A C 1
ATOM 908 O O . TYR A 1 118 ? -25.097 -2.068 43.382 1.00 80.50 118 TYR A O 1
ATOM 916 N N . PRO A 1 119 ? -26.949 -0.897 43.871 1.00 76.44 119 PRO A N 1
ATOM 917 C CA . PRO A 1 119 ? -26.460 -0.429 45.163 1.00 76.44 119 PRO A CA 1
ATOM 918 C C . PRO A 1 119 ? -26.417 -1.569 46.194 1.00 76.44 119 PRO A C 1
ATOM 920 O O . PRO A 1 119 ? -27.285 -2.439 46.209 1.00 76.44 119 PRO A O 1
ATOM 923 N N . GLU A 1 120 ? -25.451 -1.521 47.116 1.00 70.94 120 GLU A N 1
ATOM 924 C CA . GLU A 1 120 ? -25.183 -2.601 48.084 1.00 70.94 120 GLU A CA 1
ATOM 925 C C . GLU A 1 120 ? -26.323 -2.879 49.089 1.00 70.94 120 GLU A C 1
ATOM 927 O O . GLU A 1 120 ? -26.310 -3.914 49.755 1.00 70.94 120 GLU A O 1
ATOM 932 N N . ARG A 1 121 ? -27.329 -1.994 49.231 1.00 63.38 121 ARG A N 1
ATOM 933 C CA . ARG A 1 121 ? -28.438 -2.175 50.191 1.00 63.38 121 ARG A CA 1
ATOM 934 C C . ARG A 1 121 ? -29.801 -1.693 49.682 1.00 63.38 121 ARG A C 1
ATOM 936 O O . ARG A 1 121 ? -30.029 -0.503 49.486 1.00 63.38 121 ARG A O 1
ATOM 943 N N . GLY A 1 122 ? -30.748 -2.630 49.590 1.00 59.91 122 GLY A N 1
ATOM 944 C CA . GLY A 1 122 ? -32.195 -2.402 49.736 1.00 59.91 122 GLY A CA 1
ATOM 945 C C . GLY A 1 122 ? -32.959 -1.754 48.575 1.00 59.91 122 GLY A C 1
ATOM 946 O O . GLY A 1 122 ? -34.187 -1.804 48.581 1.00 59.91 122 GLY A O 1
ATOM 947 N N . ARG A 1 123 ? -32.294 -1.182 47.567 1.00 60.94 123 ARG A N 1
ATOM 948 C CA . ARG A 1 123 ? -32.966 -0.651 46.368 1.00 60.94 123 ARG A CA 1
ATOM 949 C C . ARG A 1 123 ? -32.934 -1.674 45.232 1.00 60.94 123 ARG A C 1
ATOM 951 O O . ARG A 1 123 ? -31.895 -2.261 44.957 1.00 60.94 123 ARG A O 1
ATOM 958 N N . ARG A 1 124 ? -34.084 -1.883 44.581 1.00 66.31 124 ARG A N 1
ATOM 959 C CA . ARG A 1 124 ? -34.258 -2.823 43.452 1.00 66.31 124 ARG A CA 1
ATOM 960 C C . ARG A 1 124 ? -33.929 -2.217 42.080 1.00 66.31 124 ARG A C 1
ATOM 962 O O . ARG A 1 124 ? -34.041 -2.909 41.074 1.00 66.31 124 ARG A O 1
ATOM 969 N N . GLU A 1 125 ? -33.544 -0.948 42.029 1.00 73.38 125 GLU A N 1
ATOM 970 C CA . GLU A 1 125 ? -33.255 -0.232 40.785 1.00 73.38 125 GLU A CA 1
ATOM 971 C C . GLU A 1 125 ? -31.749 -0.221 40.504 1.00 73.38 125 GLU A C 1
ATOM 973 O O . GLU A 1 125 ? -30.939 0.017 41.405 1.00 73.38 125 GLU A O 1
ATOM 978 N N . ALA A 1 126 ? -31.379 -0.499 39.252 1.00 74.19 126 ALA A N 1
ATOM 979 C CA . ALA A 1 126 ? -30.001 -0.381 38.790 1.00 74.19 126 ALA A CA 1
ATOM 980 C C . ALA A 1 126 ? -29.581 1.093 38.770 1.00 74.19 126 ALA A C 1
ATOM 982 O O . ALA A 1 126 ? -30.342 1.952 38.327 1.00 74.19 126 ALA A O 1
ATOM 983 N N . ILE A 1 127 ? -28.361 1.378 39.222 1.00 79.56 127 ILE A N 1
ATOM 984 C CA . ILE A 1 127 ? -27.816 2.743 39.273 1.00 79.56 127 ILE A CA 1
ATOM 985 C C . ILE A 1 127 ? -26.904 3.061 38.086 1.00 79.56 127 ILE A C 1
ATOM 987 O O . ILE A 1 127 ? -26.699 4.233 37.782 1.00 79.56 127 ILE A O 1
ATOM 991 N N . ALA A 1 128 ? -26.367 2.044 37.403 1.00 78.44 128 ALA A N 1
ATOM 992 C CA . ALA A 1 128 ? -25.564 2.225 36.197 1.00 78.44 128 ALA A CA 1
ATOM 993 C C . ALA A 1 128 ? -25.630 1.003 35.268 1.00 78.44 128 ALA A C 1
ATOM 995 O O . ALA A 1 128 ? -25.825 -0.128 35.717 1.00 78.44 128 ALA A O 1
ATOM 996 N N . CYS A 1 129 ? -25.414 1.243 33.975 1.00 81.69 129 CYS A N 1
ATOM 997 C CA . CYS A 1 129 ? -25.102 0.222 32.978 1.00 81.69 129 CYS A CA 1
ATOM 998 C C . CYS A 1 129 ? -23.589 0.206 32.753 1.00 81.69 129 CYS A C 1
ATOM 1000 O O . CYS A 1 129 ? -22.982 1.270 32.615 1.00 81.69 129 CYS A O 1
ATOM 1002 N N . VAL A 1 130 ? -22.983 -0.979 32.682 1.00 84.69 130 VAL A N 1
ATOM 1003 C CA . VAL A 1 130 ? -21.588 -1.104 32.246 1.00 84.69 130 VAL A CA 1
ATOM 1004 C C . VAL A 1 130 ? -21.540 -0.937 30.729 1.00 84.69 130 VAL A C 1
ATOM 1006 O O . VAL A 1 130 ? -22.361 -1.512 30.014 1.00 84.69 130 VAL A O 1
ATOM 1009 N N . LEU A 1 131 ? -20.609 -0.118 30.243 1.00 86.44 131 LEU A N 1
ATOM 1010 C CA . LEU A 1 131 ? -20.450 0.191 28.825 1.00 86.44 131 LEU A CA 1
ATOM 1011 C C . LEU A 1 131 ? -19.151 -0.419 28.301 1.00 86.44 131 LEU A C 1
ATOM 1013 O O . LEU A 1 131 ? -18.130 -0.389 28.987 1.00 86.44 131 LEU A O 1
ATOM 1017 N N . ASP A 1 132 ? -19.211 -0.929 27.080 1.00 84.12 132 ASP A N 1
ATOM 1018 C CA . ASP A 1 132 ? -18.073 -1.344 26.276 1.00 84.12 132 ASP A CA 1
ATOM 1019 C C . ASP A 1 132 ? -17.811 -0.317 25.165 1.00 84.12 132 ASP A C 1
ATOM 1021 O O . ASP A 1 132 ? -18.712 0.403 24.713 1.00 84.12 132 ASP A O 1
ATOM 1025 N N . TYR A 1 133 ? -16.557 -0.238 24.735 1.00 83.94 133 TYR A N 1
ATOM 1026 C CA . TYR A 1 133 ? -16.076 0.731 23.762 1.00 83.94 133 TYR A CA 1
ATOM 1027 C C . TYR A 1 133 ? -15.426 -0.009 22.602 1.00 83.94 133 TYR A C 1
ATOM 1029 O O . TYR A 1 133 ? -14.330 -0.552 22.729 1.00 83.94 133 TYR A O 1
ATOM 1037 N N . ILE A 1 134 ? -16.085 0.014 21.445 1.00 87.12 134 ILE A N 1
ATOM 1038 C CA . ILE A 1 134 ? -15.573 -0.625 20.233 1.00 87.12 134 ILE A CA 1
ATOM 1039 C C . ILE A 1 134 ? -15.153 0.446 19.232 1.00 87.12 134 ILE A C 1
ATOM 1041 O O . ILE A 1 134 ? -15.907 1.378 18.961 1.00 87.12 134 ILE A O 1
ATOM 1045 N N . GLY A 1 135 ? -13.966 0.285 18.649 1.00 89.06 135 GLY A N 1
ATOM 1046 C CA . GLY A 1 135 ? -13.454 1.142 17.582 1.00 89.06 135 GLY A CA 1
ATOM 1047 C C . GLY A 1 135 ? -12.463 2.210 18.048 1.00 89.06 135 GLY A C 1
ATOM 1048 O O . GLY A 1 135 ? -12.053 2.280 19.206 1.00 89.06 135 GLY A O 1
ATOM 1049 N N . GLU A 1 136 ? -12.033 3.041 17.105 1.00 91.81 136 GLU A N 1
ATOM 1050 C CA . GLU A 1 136 ? -11.090 4.132 17.330 1.00 91.81 136 GLU A CA 1
ATOM 1051 C C . GLU A 1 136 ? -11.809 5.455 17.610 1.00 91.81 136 GLU A C 1
ATOM 1053 O O . GLU A 1 136 ? -12.829 5.769 16.994 1.00 91.81 136 GLU A O 1
ATOM 1058 N N . TRP A 1 137 ? -11.226 6.279 18.487 1.00 92.06 137 TRP A N 1
ATOM 1059 C CA . TRP A 1 137 ? -11.673 7.657 18.712 1.00 92.06 137 TRP A CA 1
ATOM 1060 C C . TRP A 1 137 ? -11.856 8.409 17.382 1.00 92.06 137 TRP A C 1
ATOM 1062 O O . TRP A 1 137 ? -10.981 8.288 16.514 1.00 92.06 137 TRP A O 1
ATOM 1072 N N . PRO A 1 138 ? -12.945 9.183 17.198 1.00 90.62 138 PRO A N 1
ATOM 1073 C CA . PRO A 1 138 ? -13.269 9.814 15.917 1.00 90.62 138 PRO A CA 1
ATOM 1074 C C . PRO A 1 138 ? -12.119 10.627 15.312 1.00 90.62 138 PRO A C 1
ATOM 1076 O O . PRO A 1 138 ? -11.876 10.556 14.108 1.00 90.62 138 PRO A O 1
ATOM 1079 N N . GLU A 1 139 ? -11.358 11.344 16.135 1.00 93.12 139 GLU A N 1
ATOM 1080 C CA . GLU A 1 139 ? -10.223 12.164 15.712 1.00 93.12 139 GLU A CA 1
ATOM 1081 C C . GLU A 1 139 ? -9.074 11.299 15.188 1.00 93.12 139 GLU A C 1
ATOM 1083 O O . GLU A 1 139 ? -8.443 11.623 14.177 1.00 93.12 139 GLU A O 1
ATOM 1088 N N . LYS A 1 140 ? -8.818 10.169 15.857 1.00 94.31 140 LYS A N 1
ATOM 1089 C CA . LYS A 1 140 ? -7.787 9.205 15.470 1.00 94.31 140 LYS A CA 1
ATOM 1090 C C . LYS A 1 140 ? -8.187 8.457 14.198 1.00 94.31 140 LYS A C 1
ATOM 1092 O O . LYS A 1 140 ? -7.359 8.334 13.296 1.00 94.31 140 LYS A O 1
ATOM 1097 N N . ALA A 1 141 ? -9.451 8.042 14.092 1.00 93.75 141 ALA A N 1
ATOM 1098 C CA . ALA A 1 141 ? -9.999 7.424 12.891 1.00 93.75 141 ALA A CA 1
ATOM 1099 C C . ALA A 1 141 ? -9.903 8.372 11.687 1.00 93.75 141 ALA A C 1
ATOM 1101 O O . ALA A 1 141 ? -9.337 8.008 10.659 1.00 93.75 141 ALA A O 1
ATOM 1102 N N . ALA A 1 142 ? -10.344 9.625 11.845 1.00 93.56 142 ALA A N 1
ATOM 1103 C CA . ALA A 1 142 ? -10.260 10.640 10.799 1.00 93.56 142 ALA A CA 1
ATOM 1104 C C . ALA A 1 142 ? -8.810 10.944 10.394 1.00 93.56 142 ALA A C 1
ATOM 1106 O O . ALA A 1 142 ? -8.521 11.135 9.213 1.00 93.56 142 ALA A O 1
ATOM 1107 N N . ARG A 1 143 ? -7.875 10.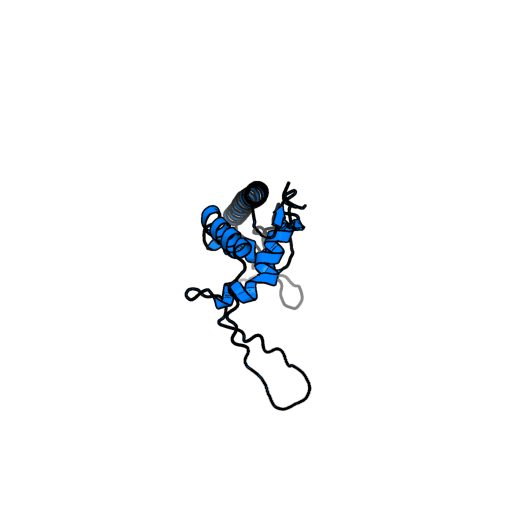976 11.354 1.00 95.56 143 ARG A N 1
ATOM 1108 C CA . ARG A 1 143 ? -6.446 11.129 11.052 1.00 95.56 143 ARG A CA 1
ATOM 1109 C C . ARG A 1 143 ? -5.930 9.956 10.219 1.00 95.56 143 ARG A C 1
ATOM 1111 O O . ARG A 1 143 ? -5.291 10.188 9.200 1.00 95.56 143 ARG A O 1
ATOM 1118 N N . ARG A 1 144 ? -6.254 8.723 10.609 1.00 94.88 144 ARG A N 1
ATOM 1119 C CA . ARG A 1 144 ? -5.836 7.506 9.904 1.00 94.88 144 ARG A CA 1
ATOM 1120 C C . ARG A 1 144 ? -6.413 7.423 8.487 1.00 94.88 144 ARG A C 1
ATOM 1122 O O . ARG A 1 144 ? -5.698 7.049 7.564 1.00 94.88 144 ARG A O 1
ATOM 1129 N N . GLU A 1 145 ? -7.678 7.800 8.304 1.00 94.75 145 GLU A N 1
ATOM 1130 C CA . GLU A 1 145 ? -8.317 7.905 6.985 1.00 94.75 145 GLU A CA 1
ATOM 1131 C C . GLU A 1 145 ? -7.618 8.950 6.097 1.00 94.75 145 GLU A C 1
ATOM 1133 O O . GLU A 1 145 ? -7.376 8.689 4.920 1.00 94.75 145 GLU A O 1
ATOM 1138 N N . ARG A 1 146 ? -7.249 10.119 6.646 1.00 94.88 146 ARG A N 1
ATOM 1139 C CA . ARG A 1 146 ? -6.492 11.149 5.909 1.00 94.88 146 ARG A CA 1
ATOM 1140 C C . ARG A 1 146 ? -5.098 10.670 5.516 1.00 94.88 146 ARG A C 1
ATOM 1142 O O . ARG A 1 146 ? -4.776 10.681 4.336 1.00 94.88 146 ARG A O 1
ATOM 1149 N N . GLU A 1 147 ? -4.325 10.157 6.474 1.00 94.94 147 GLU A N 1
ATOM 1150 C CA . GLU A 1 147 ? -2.993 9.588 6.220 1.00 94.94 147 GLU A CA 1
ATOM 1151 C C . GLU A 1 147 ? -3.041 8.474 5.162 1.00 94.94 147 GLU A C 1
ATOM 1153 O O . GLU A 1 147 ? -2.117 8.323 4.362 1.00 94.94 147 GLU A O 1
ATOM 1158 N N . TRP A 1 148 ? -4.120 7.683 5.145 1.00 95.69 148 TRP A N 1
ATOM 1159 C CA . TRP A 1 148 ? -4.342 6.675 4.116 1.00 95.69 148 TRP A CA 1
ATOM 1160 C C . TRP A 1 148 ? -4.552 7.289 2.734 1.00 95.69 148 TRP A C 1
ATOM 1162 O O . TRP A 1 148 ? -3.893 6.868 1.784 1.00 95.69 148 TRP A O 1
ATOM 1172 N N . ARG A 1 149 ? -5.455 8.269 2.618 1.00 95.62 149 ARG A N 1
ATOM 1173 C CA . ARG A 1 149 ? -5.735 8.951 1.348 1.00 95.62 149 ARG A CA 1
ATOM 1174 C C . ARG A 1 149 ? -4.483 9.617 0.793 1.00 95.62 149 ARG A C 1
ATOM 1176 O O . ARG A 1 149 ? -4.173 9.411 -0.377 1.00 95.62 149 ARG A O 1
ATOM 1183 N N . ASP A 1 150 ? -3.736 10.327 1.633 1.00 95.19 150 ASP A N 1
ATOM 1184 C CA . ASP A 1 150 ? -2.499 11.003 1.233 1.00 95.19 150 ASP A CA 1
ATOM 1185 C C . ASP A 1 150 ? -1.462 9.991 0.729 1.00 95.19 150 ASP A C 1
ATOM 1187 O O . ASP A 1 150 ? -0.894 10.144 -0.355 1.00 95.19 150 ASP A O 1
ATOM 1191 N N . TRP A 1 151 ? -1.277 8.891 1.468 1.00 96.12 151 TRP A N 1
ATOM 1192 C CA . TRP A 1 151 ? -0.395 7.806 1.044 1.00 96.12 151 TRP A CA 1
ATOM 1193 C C . TRP A 1 151 ? -0.862 7.152 -0.265 1.00 96.12 151 TRP A C 1
ATOM 1195 O O . TRP A 1 151 ? -0.035 6.858 -1.124 1.00 96.12 151 TRP A O 1
ATOM 1205 N N . HIS A 1 152 ? -2.168 6.935 -0.451 1.00 95.06 152 HIS A N 1
ATOM 1206 C CA . HIS A 1 152 ? -2.710 6.338 -1.672 1.00 95.06 152 HIS A CA 1
ATOM 1207 C C . HIS A 1 152 ? -2.520 7.258 -2.885 1.00 95.06 152 HIS A C 1
ATOM 1209 O O . HIS A 1 152 ? -2.122 6.794 -3.951 1.00 95.06 152 HIS A O 1
ATOM 1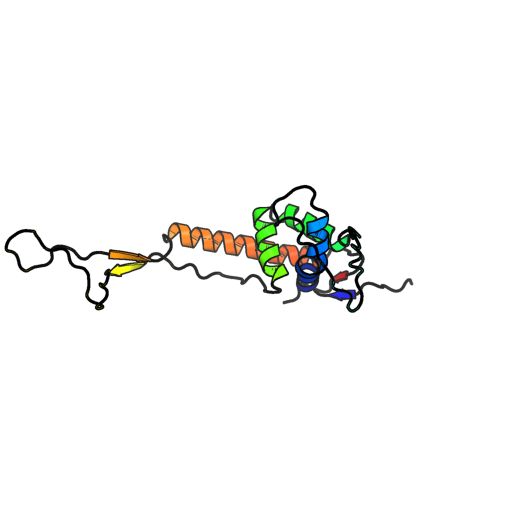215 N N . VAL A 1 153 ? -2.752 8.566 -2.737 1.00 95.56 153 VAL A N 1
ATOM 1216 C CA . VAL A 1 153 ? -2.473 9.555 -3.792 1.00 95.56 153 VAL A CA 1
ATOM 1217 C C . VAL A 1 153 ? -0.999 9.503 -4.193 1.00 95.56 153 VAL A C 1
ATOM 1219 O O . VAL A 1 153 ? -0.687 9.436 -5.384 1.00 95.56 153 VAL A O 1
ATOM 1222 N N . LEU A 1 154 ? -0.096 9.446 -3.211 1.00 95.56 154 LEU A N 1
ATOM 1223 C CA . LEU A 1 154 ? 1.336 9.302 -3.460 1.00 95.56 154 LEU A CA 1
ATOM 1224 C C . LEU A 1 154 ? 1.672 7.967 -4.150 1.00 95.56 154 LEU A C 1
ATOM 1226 O O . LEU A 1 154 ? 2.465 7.952 -5.089 1.00 95.56 154 LEU A O 1
ATOM 1230 N N . ALA A 1 155 ? 1.032 6.862 -3.755 1.00 95.06 155 ALA A N 1
ATOM 1231 C CA . ALA A 1 155 ? 1.165 5.551 -4.399 1.00 95.06 155 ALA A CA 1
ATOM 1232 C C . ALA A 1 155 ? 0.755 5.588 -5.875 1.00 95.06 155 ALA A C 1
ATOM 1234 O O . ALA A 1 155 ? 1.477 5.079 -6.731 1.00 95.06 155 ALA A O 1
ATOM 1235 N N . VAL A 1 156 ? -0.361 6.239 -6.200 1.00 94.81 156 VAL A N 1
ATOM 1236 C CA . VAL A 1 156 ? -0.806 6.412 -7.588 1.00 94.81 156 VAL A CA 1
ATOM 1237 C C . VAL A 1 156 ? 0.207 7.232 -8.391 1.00 94.81 156 VAL A C 1
ATOM 1239 O O . VAL A 1 156 ? 0.579 6.821 -9.491 1.00 94.81 156 VAL A O 1
ATOM 1242 N N . ALA A 1 157 ? 0.681 8.352 -7.839 1.00 95.81 157 ALA A N 1
ATOM 1243 C CA . ALA A 1 157 ? 1.679 9.203 -8.488 1.00 95.81 157 ALA A CA 1
ATOM 1244 C C . ALA A 1 157 ? 3.017 8.473 -8.701 1.00 95.81 157 ALA A C 1
ATOM 1246 O O . ALA A 1 157 ? 3.666 8.634 -9.734 1.00 95.81 157 ALA A O 1
ATOM 1247 N N . PHE A 1 158 ? 3.406 7.615 -7.760 1.00 95.81 158 PHE A N 1
ATOM 1248 C CA . PHE A 1 158 ? 4.586 6.768 -7.883 1.00 95.81 158 PHE A CA 1
ATOM 1249 C C . PHE A 1 158 ? 4.476 5.790 -9.063 1.00 95.81 158 PHE A C 1
ATOM 1251 O O . PHE A 1 158 ? 5.420 5.662 -9.842 1.00 95.81 158 PHE A O 1
ATOM 1258 N N . LEU A 1 159 ? 3.316 5.152 -9.266 1.00 95.31 159 LEU A N 1
ATOM 1259 C CA . LEU A 1 159 ? 3.099 4.273 -10.425 1.00 95.31 159 LEU A CA 1
ATOM 1260 C C . LEU A 1 159 ? 3.233 5.016 -11.761 1.00 95.31 159 LEU A C 1
ATOM 1262 O O . LEU A 1 159 ? 3.747 4.450 -12.727 1.00 95.31 159 LEU A O 1
ATOM 1266 N N . ASP A 1 160 ? 2.806 6.278 -11.826 1.00 94.94 160 ASP A N 1
ATOM 1267 C CA . ASP A 1 160 ? 3.040 7.113 -13.010 1.00 94.94 160 ASP A CA 1
ATOM 1268 C C . ASP A 1 160 ? 4.513 7.406 -13.234 1.00 94.94 160 ASP A C 1
ATOM 1270 O O . ASP A 1 160 ? 4.990 7.360 -14.370 1.00 94.94 160 ASP A O 1
ATOM 1274 N N . ALA A 1 161 ? 5.233 7.724 -12.158 1.00 95.00 161 ALA A N 1
ATOM 1275 C CA . ALA A 1 161 ? 6.658 7.999 -12.224 1.00 95.00 161 ALA A CA 1
ATOM 1276 C C . ALA A 1 161 ? 7.429 6.775 -12.734 1.00 95.00 161 ALA A C 1
ATOM 1278 O O . ALA A 1 161 ? 8.308 6.921 -13.586 1.00 95.00 161 ALA A O 1
ATOM 1279 N N . LEU A 1 162 ? 7.043 5.567 -12.306 1.00 93.88 162 LEU A N 1
ATOM 1280 C CA . LEU A 1 162 ? 7.580 4.322 -12.858 1.00 93.88 162 LEU A CA 1
ATOM 1281 C C . LEU A 1 162 ? 7.332 4.218 -14.365 1.00 93.88 162 LEU A C 1
ATOM 1283 O O . LEU A 1 162 ? 8.257 3.908 -15.109 1.00 93.88 162 LEU A O 1
ATOM 1287 N N . GLY A 1 163 ? 6.124 4.543 -14.833 1.00 89.69 163 GLY A N 1
ATOM 1288 C CA . GLY A 1 163 ? 5.785 4.525 -16.261 1.00 89.69 163 GLY A CA 1
ATOM 1289 C C . GLY A 1 163 ? 6.643 5.439 -17.138 1.00 89.69 163 GLY A C 1
ATOM 1290 O O . GLY A 1 163 ? 6.808 5.179 -18.327 1.00 89.69 163 GLY A O 1
ATOM 1291 N N . ARG A 1 164 ? 7.228 6.490 -16.557 1.00 90.94 164 ARG A N 1
ATOM 1292 C CA . ARG A 1 164 ? 8.126 7.423 -17.256 1.00 90.94 164 ARG A CA 1
ATOM 1293 C C . ARG A 1 164 ? 9.590 6.991 -17.209 1.00 90.94 164 ARG A C 1
ATOM 1295 O O . ARG A 1 164 ? 10.408 7.546 -17.942 1.00 90.94 164 ARG A O 1
ATOM 1302 N N . ARG A 1 165 ? 9.939 6.031 -16.350 1.00 89.81 165 ARG A N 1
ATOM 1303 C CA . ARG A 1 165 ? 11.315 5.568 -16.175 1.00 89.81 165 ARG A CA 1
ATOM 1304 C C . ARG A 1 165 ? 11.646 4.471 -17.183 1.00 89.81 165 ARG A C 1
ATOM 1306 O O . ARG A 1 165 ? 10.807 3.664 -17.582 1.00 89.81 165 ARG A O 1
ATOM 1313 N N . ARG A 1 166 ? 12.907 4.443 -17.610 1.00 90.69 166 ARG A N 1
ATOM 1314 C CA . ARG A 1 166 ? 13.431 3.396 -18.484 1.00 90.69 166 ARG A CA 1
ATOM 1315 C C . ARG A 1 166 ? 14.014 2.276 -17.630 1.00 90.69 166 ARG A C 1
ATOM 1317 O O . ARG A 1 166 ? 15.012 2.489 -16.954 1.00 90.69 166 ARG A O 1
ATOM 1324 N N . PHE A 1 167 ? 13.392 1.109 -17.708 1.00 91.38 167 PHE A N 1
ATOM 1325 C CA . PHE A 1 167 ? 13.871 -0.133 -17.110 1.00 91.38 167 PHE A CA 1
ATOM 1326 C C . PHE A 1 167 ? 14.532 -1.012 -18.175 1.00 91.38 167 PHE A C 1
ATOM 1328 O O . PHE A 1 167 ? 14.288 -0.822 -19.375 1.00 91.38 167 PHE A O 1
ATOM 1335 N N . VAL A 1 168 ? 15.391 -1.936 -17.749 1.00 90.50 168 VAL A N 1
ATOM 1336 C CA . VAL A 1 168 ? 16.186 -2.792 -18.642 1.00 90.50 168 VAL A CA 1
ATOM 1337 C C . VAL A 1 168 ? 15.399 -4.010 -19.104 1.00 90.50 168 VAL A C 1
ATOM 1339 O O . VAL A 1 168 ? 15.473 -4.374 -20.277 1.00 90.50 168 VAL A O 1
ATOM 1342 N N . ARG A 1 169 ? 14.581 -4.597 -18.229 1.00 89.44 169 ARG A N 1
ATOM 1343 C CA . ARG A 1 169 ? 13.687 -5.719 -18.541 1.00 89.44 169 ARG A CA 1
ATOM 1344 C C . ARG A 1 169 ? 12.313 -5.249 -18.990 1.00 89.44 169 ARG A C 1
ATOM 1346 O O . ARG A 1 169 ? 11.709 -5.862 -19.874 1.00 89.44 169 ARG A O 1
ATOM 1353 N N . TRP A 1 170 ? 11.812 -4.179 -18.379 1.00 90.94 170 TRP A N 1
ATOM 1354 C CA . TRP A 1 170 ? 10.417 -3.771 -18.514 1.00 90.94 170 TRP A CA 1
ATOM 1355 C C . TRP A 1 170 ? 10.233 -2.527 -19.384 1.00 90.94 170 TRP A C 1
ATOM 1357 O O . TRP A 1 170 ? 10.914 -1.511 -19.245 1.00 90.94 170 TRP A O 1
ATOM 1367 N N . LYS A 1 171 ? 9.238 -2.585 -20.266 1.00 93.44 171 LYS A N 1
ATOM 1368 C CA . LYS A 1 171 ? 8.648 -1.420 -20.920 1.00 93.44 171 LYS A CA 1
ATOM 1369 C C . LYS A 1 171 ? 7.293 -1.181 -20.267 1.00 93.44 171 LYS A C 1
ATOM 1371 O O . LYS A 1 171 ? 6.338 -1.912 -20.517 1.00 93.44 171 LYS A O 1
ATOM 1376 N N . ILE A 1 172 ? 7.224 -0.190 -19.384 1.00 93.56 172 ILE A N 1
ATOM 1377 C CA . ILE A 1 172 ? 5.992 0.108 -18.658 1.00 93.56 172 ILE A CA 1
ATOM 1378 C C . ILE A 1 172 ? 5.062 0.912 -19.569 1.00 93.56 172 ILE A C 1
ATOM 1380 O O . ILE A 1 172 ? 5.403 2.014 -19.987 1.00 93.56 172 ILE A O 1
ATOM 1384 N N . ILE A 1 173 ? 3.894 0.351 -19.884 1.00 92.75 173 ILE A N 1
ATOM 1385 C CA . ILE A 1 173 ? 2.923 0.944 -20.824 1.00 92.75 173 ILE A CA 1
ATOM 1386 C C . ILE A 1 173 ? 1.767 1.680 -20.129 1.00 92.75 173 ILE A C 1
ATOM 1388 O O . ILE A 1 173 ? 0.913 2.267 -20.786 1.00 92.75 173 ILE A O 1
ATOM 1392 N N . GLY A 1 174 ? 1.730 1.668 -18.797 1.00 90.44 174 GLY A N 1
ATOM 1393 C CA . GLY A 1 174 ? 0.722 2.361 -17.999 1.00 90.44 174 GLY A CA 1
ATOM 1394 C C . GLY A 1 174 ? 0.734 1.906 -16.544 1.00 90.44 174 GLY A C 1
ATOM 1395 O O . GLY A 1 174 ? 1.476 0.993 -16.178 1.00 90.44 174 GLY A O 1
ATOM 1396 N N . ARG A 1 175 ? -0.108 2.520 -15.703 1.00 90.25 175 ARG A N 1
ATOM 1397 C CA . ARG A 1 175 ? -0.186 2.171 -14.273 1.00 90.25 175 ARG A CA 1
ATOM 1398 C C . ARG A 1 175 ? -0.579 0.705 -14.059 1.00 90.25 175 ARG A C 1
ATOM 1400 O O . ARG A 1 175 ? 0.023 0.027 -13.233 1.00 90.25 175 ARG A O 1
ATOM 1407 N N . GLY A 1 176 ? -1.551 0.226 -14.840 1.00 76.69 176 GLY A N 1
ATOM 1408 C CA . GLY A 1 176 ? -2.193 -1.075 -14.648 1.00 76.69 176 GLY A CA 1
ATOM 1409 C C . GLY A 1 176 ? -3.180 -1.058 -13.499 1.00 76.69 176 GLY A C 1
ATOM 1410 O O . GLY A 1 176 ? -2.867 -1.532 -12.407 1.00 76.69 176 GLY A O 1
ATOM 1411 N N . TYR A 1 177 ? -4.375 -0.546 -13.786 1.00 59.66 177 TYR A N 1
ATOM 1412 C CA . TYR A 1 177 ? -5.584 -0.747 -12.995 1.00 59.66 177 TYR A CA 1
ATOM 1413 C C . TYR A 1 177 ? -6.554 -1.589 -13.820 1.00 59.66 177 TYR A C 1
ATOM 1415 O O . TYR A 1 177 ? -6.727 -1.252 -15.002 1.00 59.66 177 TYR A O 1
#

Mean predicted aligned error: 12.46 Å

Secondary structure (DSSP, 8-state):
-----PEEE-HHHHHHIIIIISHHHHHHH-SSS-S----------SSSS---------PPPHHHHHHHHHHHHHHHHHHHHHHHHHHHTTPPPPSS----B-EEEE-B-TTS-B-EE--SSS--S--EE-EEEESB-HHHHHHHHHHHHHHHHHHHHHHHHHHHS--SSEEE-S---

pLDDT: mean 78.45, std 20.1, range [32.16, 96.12]

Foldseek 3Di:
DDDQQADEDALLLLLLCLLAVLVLLVQLPCPDDDDDHNPPPQDCPDDDDDRDPPPPSPHRDPSSVVLLVLLCVLQNPVLSVVSSVCSNVSHDQDLFDDFDEKDKAFDADPVRHGDFDDDPDDDPDTPDTDIDIDTDHPVVSVVVRVVSNVSVVSVQVSSVVSQVDDDSHYNHPYNHD